Protein AF-A0A0G0KBK0-F1 (afdb_monomer_lite)

Foldseek 3Di:
DVPPVVVVVVVVVVVVVVVVVVVVVVPDPPPPPDPQLPDDLKDKDKFFDADPVRFGDAEQVWAKKKKWKFKAQDQPDGDTPPDPDGWFIAIWTAHRRMTIDIVCDPRTDHRPDQPPDQGIFIKMWIWHDPDPDPHDDVPTDIDIDPRTHTDDCPNNVSCVSVCQQADQDDDQWGTGRPDIDGDDDDDPDDDDDDDPDDDDD

Radius of gyration: 31.51 Å; chains: 1; bounding box: 63×42×103 Å

Organism: NCBI:txid1619028

pLDDT: mean 80.17, std 14.75, range [45.16, 95.75]

Sequence (201 aa):
MKTFFTKIKKNTTRKSFLIIFVLILTLLPLVNVSATTGVPKILNFQGRLMNSSGALLGSSSGTNYCYKFAIYDAVSAGSKIWPTSDPTTMTILTREGVFDASIGGAGGDTLDLAFTDDQAFVQVEVATKVGASCTTGADEVFETMSPRQQIVSSAYAINAGTVTTNANLTGPITSVGNATSVAAQTGTGTTFVMNTSPTLV

Structure (mmCIF, N/CA/C/O backbone):
data_AF-A0A0G0KBK0-F1
#
_entry.id   AF-A0A0G0KBK0-F1
#
loop_
_atom_site.group_PDB
_atom_site.id
_atom_site.type_symbol
_atom_site.label_atom_id
_atom_site.label_alt_id
_atom_site.label_comp_id
_atom_site.label_asym_id
_atom_site.label_entity_id
_atom_site.label_seq_id
_atom_site.pdbx_PDB_ins_code
_atom_site.Cartn_x
_atom_site.Cartn_y
_atom_site.Cartn_z
_atom_site.occupancy
_atom_site.B_iso_or_equiv
_atom_site.auth_seq_id
_atom_site.auth_comp_id
_atom_site.auth_asym_id
_atom_site.auth_atom_id
_atom_site.pdbx_PDB_model_num
ATOM 1 N N . MET A 1 1 ? -6.697 25.795 80.923 1.00 53.72 1 MET A N 1
ATOM 2 C CA . MET A 1 1 ? -7.259 26.536 79.765 1.00 53.72 1 MET A CA 1
ATOM 3 C C . MET A 1 1 ? -6.397 26.495 78.486 1.00 53.72 1 MET A C 1
ATOM 5 O O . MET A 1 1 ? -6.954 26.644 77.408 1.00 53.72 1 MET A O 1
ATOM 9 N N . LYS A 1 2 ? -5.074 26.236 78.543 1.00 50.47 2 LYS A N 1
ATOM 10 C CA . LYS A 1 2 ? -4.185 26.215 77.352 1.00 50.47 2 LYS A CA 1
ATOM 11 C C . LYS A 1 2 ? -4.290 24.972 76.438 1.00 50.47 2 LYS A C 1
ATOM 13 O O . LYS A 1 2 ? -3.861 25.033 75.296 1.00 50.47 2 LYS A O 1
ATOM 18 N N . THR A 1 3 ? -4.875 23.861 76.889 1.00 50.41 3 THR A N 1
ATOM 19 C CA . THR A 1 3 ? -4.926 22.588 76.134 1.00 50.41 3 THR A CA 1
ATOM 20 C C . THR A 1 3 ? -6.110 22.457 75.166 1.00 50.41 3 THR A C 1
ATOM 22 O O . THR A 1 3 ? -6.014 21.730 74.179 1.00 50.41 3 THR A O 1
ATOM 25 N N . PHE A 1 4 ? -7.211 23.183 75.387 1.00 48.31 4 PHE A N 1
ATOM 26 C CA . PHE A 1 4 ? -8.407 23.115 74.531 1.00 48.31 4 PHE A CA 1
ATOM 27 C C . PHE A 1 4 ? -8.242 23.877 73.204 1.00 48.31 4 PHE A C 1
ATOM 29 O O . PHE A 1 4 ? -8.651 23.386 72.151 1.00 48.31 4 PHE A O 1
ATOM 36 N N . PHE A 1 5 ? -7.562 25.029 73.221 1.00 47.78 5 PHE A N 1
ATOM 37 C CA . PHE A 1 5 ? -7.337 25.847 72.021 1.00 47.78 5 PHE A CA 1
ATOM 38 C C . PHE A 1 5 ? -6.420 25.173 70.986 1.00 47.78 5 PHE A C 1
ATOM 40 O O . PHE A 1 5 ? -6.635 25.316 69.781 1.00 47.78 5 PHE A O 1
ATOM 47 N N . THR A 1 6 ? -5.451 24.361 71.420 1.00 48.38 6 THR A N 1
ATOM 48 C CA . THR A 1 6 ? -4.543 23.632 70.515 1.00 48.38 6 THR A CA 1
ATOM 49 C C . THR A 1 6 ? -5.264 22.533 69.722 1.00 48.38 6 THR A C 1
ATOM 51 O O . THR A 1 6 ? -4.946 22.293 68.555 1.00 48.38 6 THR A O 1
ATOM 54 N N . LYS A 1 7 ? -6.279 21.886 70.314 1.00 45.66 7 LYS A N 1
ATOM 55 C CA . LYS A 1 7 ? -7.028 20.782 69.684 1.00 45.66 7 LYS A CA 1
ATOM 56 C C . LYS A 1 7 ? -7.984 21.278 68.587 1.00 45.66 7 LYS A C 1
ATOM 58 O O . LYS A 1 7 ? -8.121 20.622 67.557 1.00 45.66 7 LYS A O 1
ATOM 63 N N . ILE A 1 8 ? -8.571 22.465 68.768 1.00 48.94 8 ILE A N 1
ATOM 64 C CA . ILE A 1 8 ? -9.465 23.113 67.791 1.00 48.94 8 ILE A CA 1
ATOM 65 C C . ILE A 1 8 ? -8.675 23.569 66.551 1.00 48.94 8 ILE A C 1
ATOM 67 O O . ILE A 1 8 ? -9.071 23.270 65.425 1.00 48.94 8 ILE A O 1
ATOM 71 N N . LYS A 1 9 ? -7.497 24.183 66.739 1.00 47.56 9 LYS A N 1
ATOM 72 C CA . LYS A 1 9 ? -6.648 24.672 65.633 1.00 47.56 9 LYS A CA 1
ATOM 73 C C . LYS A 1 9 ? -6.169 23.552 64.692 1.00 47.56 9 LYS A C 1
ATOM 75 O O . LYS A 1 9 ? -6.111 23.758 63.480 1.00 47.56 9 LYS A O 1
ATOM 80 N N . LYS A 1 10 ? -5.873 22.361 65.235 1.00 49.47 10 LYS A N 1
ATOM 81 C CA . LYS A 1 10 ? -5.413 21.170 64.486 1.00 49.47 10 LYS A CA 1
ATOM 82 C C . LYS A 1 10 ? -6.524 20.503 63.657 1.00 49.47 10 LYS A C 1
ATOM 84 O O . LYS A 1 10 ? -6.248 19.927 62.607 1.00 49.47 10 LYS A O 1
ATOM 89 N N . ASN A 1 11 ? -7.778 20.574 64.111 1.00 52.69 11 ASN A N 1
ATOM 90 C CA . ASN A 1 11 ? -8.914 19.971 63.404 1.00 52.69 11 ASN A CA 1
ATOM 91 C C . ASN A 1 11 ? -9.404 20.853 62.241 1.00 52.69 11 ASN A C 1
ATOM 93 O O . ASN A 1 11 ? -9.779 20.334 61.191 1.00 52.69 11 ASN A O 1
ATOM 97 N N . THR A 1 12 ? -9.327 22.180 62.387 1.00 54.59 12 THR A N 1
ATOM 98 C CA . THR A 1 12 ? -9.648 23.136 61.313 1.00 54.59 12 THR A CA 1
ATOM 99 C C . THR A 1 12 ? -8.619 23.096 60.179 1.00 54.59 12 THR A C 1
ATOM 101 O O . THR A 1 12 ? -8.999 23.102 59.013 1.00 54.59 12 THR A O 1
ATOM 104 N N . THR A 1 13 ? -7.326 22.953 60.493 1.00 57.31 13 THR A N 1
ATOM 105 C CA . THR A 1 13 ? -6.263 22.806 59.475 1.00 57.31 13 THR A CA 1
ATOM 106 C C . THR A 1 13 ? -6.390 21.508 58.675 1.00 57.31 13 THR A C 1
ATOM 108 O O . THR A 1 13 ? -6.234 21.539 57.458 1.00 57.31 13 THR A O 1
ATOM 111 N N . ARG A 1 14 ? -6.764 20.383 59.307 1.00 61.19 14 ARG A N 1
ATOM 112 C CA . ARG A 1 14 ? -7.041 19.120 58.590 1.00 61.19 14 ARG A CA 1
ATOM 113 C C . ARG A 1 14 ? -8.247 19.210 57.656 1.00 61.19 14 ARG A C 1
ATOM 115 O O . ARG A 1 14 ? -8.159 18.739 56.529 1.00 61.19 14 ARG A O 1
ATOM 122 N N . LYS A 1 15 ? -9.354 19.822 58.096 1.00 61.25 15 LYS A N 1
ATOM 123 C CA . LYS A 1 15 ? -10.552 20.001 57.254 1.00 61.25 15 LYS A CA 1
ATOM 124 C C . LYS A 1 15 ? -10.294 20.948 56.083 1.00 61.25 15 LYS A C 1
ATOM 126 O O . LYS A 1 15 ? -10.734 20.661 54.977 1.00 61.25 15 LYS A O 1
ATOM 131 N N . SER A 1 16 ? -9.532 22.021 56.304 1.00 66.50 16 SER A N 1
ATOM 132 C CA . SER A 1 16 ? -9.151 22.945 55.230 1.00 66.50 16 SER A CA 1
ATOM 133 C C . SER A 1 16 ? -8.249 22.272 54.195 1.00 66.50 16 SER A C 1
ATOM 135 O O . SER A 1 16 ? -8.437 22.486 53.004 1.00 66.50 16 SER A O 1
ATOM 137 N N . PHE A 1 17 ? -7.319 21.415 54.632 1.00 70.19 17 PHE A N 1
ATOM 138 C CA . PHE A 1 17 ? -6.466 20.643 53.725 1.00 70.19 17 PHE A CA 1
ATOM 139 C C . PHE A 1 17 ? -7.279 19.651 52.883 1.00 70.19 17 PHE A C 1
ATOM 141 O O . PHE A 1 17 ? -7.035 19.510 51.693 1.00 70.19 17 PHE A O 1
ATOM 148 N N . LEU A 1 18 ? -8.292 19.017 53.483 1.00 72.06 18 LEU A N 1
ATOM 149 C CA . LEU A 1 18 ? -9.179 18.074 52.797 1.00 72.06 18 LEU A CA 1
ATOM 150 C C . LEU A 1 18 ? -10.073 18.774 51.760 1.00 72.06 18 LEU A C 1
ATOM 152 O O . LEU A 1 18 ? -10.221 18.272 50.654 1.00 72.06 18 LEU A O 1
ATOM 156 N N . ILE A 1 19 ? -10.607 19.958 52.079 1.00 75.94 19 ILE A N 1
ATOM 157 C CA . ILE A 1 19 ? -11.409 20.758 51.138 1.00 75.94 19 ILE A CA 1
ATOM 158 C C . ILE A 1 19 ? -10.546 21.268 49.981 1.00 75.94 19 ILE A C 1
ATOM 160 O O . ILE A 1 19 ? -10.967 21.176 48.835 1.00 75.94 19 ILE A O 1
ATOM 164 N N . 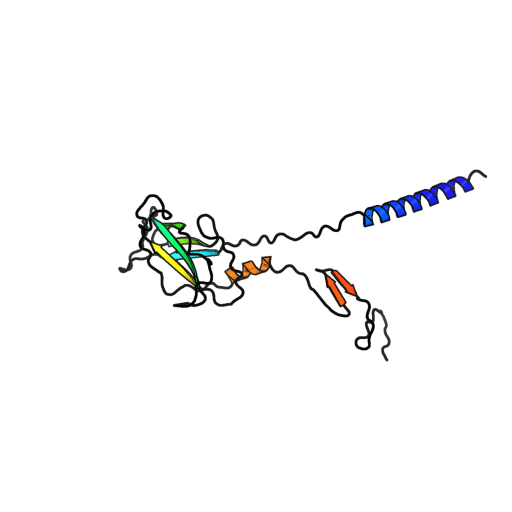ILE A 1 20 ? -9.333 21.756 50.260 1.00 76.00 20 ILE A N 1
ATOM 165 C CA . ILE A 1 20 ? -8.394 22.201 49.217 1.00 76.00 20 ILE A CA 1
ATOM 166 C C . ILE A 1 20 ? -7.984 21.024 48.326 1.00 76.00 20 ILE A C 1
ATOM 168 O O . ILE A 1 20 ? -7.942 21.173 47.111 1.00 76.00 20 ILE A O 1
ATOM 172 N N . PHE A 1 21 ? -7.743 19.846 48.906 1.00 74.25 21 PHE A N 1
ATOM 173 C CA . PHE A 1 21 ? -7.422 18.638 48.149 1.00 74.25 21 PHE A CA 1
ATOM 174 C C . PHE A 1 21 ? -8.580 18.204 47.239 1.00 74.25 21 PHE A C 1
ATOM 176 O O . PHE A 1 21 ? -8.352 17.910 46.070 1.00 74.25 21 PHE A O 1
ATOM 183 N N . VAL A 1 22 ? -9.823 18.232 47.735 1.00 76.75 22 VAL A N 1
ATOM 184 C CA . VAL A 1 22 ? -11.022 17.924 46.934 1.00 76.75 22 VAL A CA 1
ATOM 185 C C . VAL A 1 22 ? -11.241 18.970 45.836 1.00 76.75 22 VAL A C 1
ATOM 187 O O . VAL A 1 22 ? -11.500 18.596 44.699 1.00 76.75 22 VAL A O 1
ATOM 190 N N . LEU A 1 23 ? -11.071 20.261 46.137 1.00 73.81 23 LEU A N 1
ATOM 191 C CA . LEU A 1 23 ? -11.246 21.345 45.166 1.00 73.81 23 LEU A CA 1
ATOM 192 C C . LEU A 1 23 ? -10.186 21.297 44.051 1.00 73.81 23 LEU A C 1
ATOM 194 O O . LEU A 1 23 ? -10.512 21.489 42.882 1.00 73.81 23 LEU A O 1
ATOM 198 N N . ILE A 1 24 ? -8.931 20.983 44.396 1.00 71.50 24 ILE A N 1
ATOM 199 C CA . ILE A 1 24 ? -7.858 20.751 43.419 1.00 71.50 24 ILE A CA 1
ATOM 200 C C . ILE A 1 24 ? -8.207 19.547 42.543 1.00 71.50 24 ILE A C 1
ATOM 202 O O . ILE A 1 24 ? -8.119 19.651 41.325 1.00 71.50 24 ILE A O 1
ATOM 206 N N . LEU A 1 25 ? -8.683 18.445 43.128 1.00 67.69 25 LEU A N 1
ATOM 207 C CA . LEU A 1 25 ? -9.044 17.245 42.371 1.00 67.69 25 LEU A CA 1
ATOM 208 C C . LEU A 1 25 ? -10.215 17.482 41.397 1.00 67.69 25 LEU A C 1
ATOM 210 O O . LEU A 1 25 ? -10.262 16.847 40.350 1.00 67.69 25 LEU A O 1
ATOM 214 N N . THR A 1 26 ? -11.121 18.419 41.703 1.00 68.19 26 THR A N 1
ATOM 215 C CA . THR A 1 26 ? -12.225 18.814 40.807 1.00 68.19 26 THR A CA 1
ATOM 216 C C . THR A 1 26 ? -11.836 19.832 39.733 1.00 68.19 26 THR A C 1
ATOM 218 O O . THR A 1 26 ? -12.544 19.946 38.737 1.00 68.19 26 THR A O 1
ATOM 221 N N . LEU A 1 27 ? -10.742 20.583 39.922 1.00 61.75 27 LEU A N 1
ATOM 222 C CA . LEU A 1 27 ? -10.250 21.563 38.944 1.00 61.75 27 LEU A CA 1
ATOM 223 C C . LEU A 1 27 ? -9.216 20.986 37.965 1.00 61.75 27 LEU A C 1
ATOM 225 O O . LEU A 1 27 ? -8.851 21.682 37.017 1.00 61.75 27 LEU A O 1
ATOM 229 N N . LEU A 1 28 ? -8.742 19.748 38.153 1.00 64.75 28 LEU A N 1
ATOM 230 C CA . LEU A 1 28 ? -7.931 19.086 37.132 1.00 64.75 28 LEU A CA 1
ATOM 231 C C . LEU A 1 28 ? -8.821 18.727 35.927 1.00 64.75 28 LEU A C 1
ATOM 233 O O . LEU A 1 28 ? -9.739 17.917 36.079 1.00 64.75 28 LEU A O 1
ATOM 237 N N . PRO A 1 29 ? -8.567 19.275 34.723 1.00 53.78 29 PRO A N 1
ATOM 238 C CA . PRO A 1 29 ? -9.259 18.821 33.530 1.00 53.78 29 PRO A CA 1
ATOM 239 C C . PRO A 1 29 ? -8.912 17.348 33.291 1.00 53.78 29 PRO A C 1
ATOM 241 O O . PRO A 1 29 ? -7.740 16.975 33.220 1.00 53.78 29 PRO A O 1
ATOM 244 N N . LEU A 1 30 ? -9.944 16.512 33.160 1.00 58.00 30 LEU A N 1
ATOM 245 C CA . LEU A 1 30 ? -9.831 15.158 32.627 1.00 58.00 30 LEU A CA 1
ATOM 246 C C . LEU A 1 30 ? -9.358 15.277 31.176 1.00 58.00 30 LEU A C 1
ATOM 248 O O . LEU A 1 30 ? -10.153 15.441 30.252 1.00 58.00 30 LEU A O 1
ATOM 252 N N . VAL A 1 31 ? -8.044 15.268 30.976 1.00 48.72 31 VAL A N 1
ATOM 253 C CA . VAL A 1 31 ? -7.469 15.161 29.642 1.00 48.72 31 VAL A CA 1
ATOM 254 C C . VAL A 1 31 ? -7.736 13.745 29.149 1.00 48.72 31 VAL A C 1
ATOM 256 O O . VAL A 1 31 ? -7.224 12.770 29.696 1.00 48.72 31 VAL A O 1
ATOM 259 N N . ASN A 1 32 ? -8.577 13.620 28.125 1.00 47.81 32 ASN A N 1
ATOM 260 C CA . ASN A 1 32 ? -8.711 12.369 27.395 1.00 47.81 32 ASN A CA 1
ATOM 261 C C . ASN A 1 32 ? -7.376 12.114 26.691 1.00 47.81 32 ASN A C 1
ATOM 263 O O . ASN A 1 32 ? -7.083 12.717 25.657 1.00 47.81 32 ASN A O 1
ATOM 267 N N . VAL A 1 33 ? -6.543 11.250 27.271 1.00 45.16 33 VAL A N 1
ATOM 268 C CA . VAL A 1 33 ? -5.347 10.741 26.602 1.00 45.16 33 VAL A CA 1
ATOM 269 C C . VAL A 1 33 ? -5.836 9.827 25.486 1.00 45.16 33 VAL A C 1
ATOM 271 O O . VAL A 1 33 ? -6.178 8.670 25.710 1.00 45.16 33 VAL A O 1
ATOM 274 N N . SER A 1 34 ? -5.924 10.376 24.280 1.00 54.06 34 SER A N 1
ATOM 275 C CA . SER A 1 34 ? -6.095 9.566 23.079 1.00 54.06 34 SER A CA 1
ATOM 276 C C . SER A 1 34 ? -4.741 8.939 22.773 1.00 54.06 34 SER A C 1
ATOM 278 O O . SER A 1 34 ? -3.760 9.655 22.566 1.00 54.06 34 SER A O 1
ATOM 280 N N . ALA A 1 35 ? -4.658 7.611 22.789 1.00 47.91 35 ALA A N 1
ATOM 281 C CA . ALA A 1 35 ? -3.475 6.928 22.292 1.00 47.91 35 ALA A CA 1
ATOM 282 C C . ALA A 1 35 ? -3.360 7.219 20.790 1.00 47.91 35 ALA A C 1
ATOM 284 O O . ALA A 1 35 ? -4.262 6.892 20.020 1.00 47.91 35 ALA A O 1
ATOM 285 N N . THR A 1 36 ? -2.271 7.868 20.373 1.00 47.28 36 THR A N 1
ATOM 286 C CA . THR A 1 36 ? -1.965 7.983 18.948 1.00 47.28 36 THR A CA 1
ATOM 287 C C . THR A 1 36 ? -1.643 6.591 18.421 1.00 47.28 36 THR A C 1
ATOM 289 O O . THR A 1 36 ? -0.833 5.852 18.986 1.00 47.28 36 THR A O 1
ATOM 292 N N . THR A 1 37 ? -2.346 6.195 17.373 1.00 52.84 37 THR A N 1
ATOM 293 C CA . THR A 1 37 ? -2.307 4.852 16.815 1.00 52.84 37 THR A CA 1
ATOM 294 C C . THR A 1 37 ? -1.027 4.718 15.993 1.00 52.84 37 THR A C 1
ATOM 296 O O . THR A 1 37 ? -0.989 5.084 14.822 1.00 52.84 37 THR A O 1
ATOM 299 N N . GLY A 1 38 ? 0.050 4.249 16.624 1.00 63.78 38 GLY A N 1
ATOM 300 C CA . GLY A 1 38 ? 1.392 4.140 16.036 1.00 63.78 38 GLY A CA 1
ATOM 301 C C . GLY A 1 38 ? 1.594 2.954 15.090 1.00 63.78 38 GLY A C 1
ATOM 302 O O . GLY A 1 38 ? 2.696 2.416 15.041 1.00 63.78 38 GLY A O 1
ATOM 303 N N . VAL A 1 39 ? 0.554 2.502 14.381 1.00 81.62 39 VAL A N 1
ATOM 304 C CA . VAL A 1 39 ? 0.694 1.402 13.417 1.00 81.62 39 VAL A CA 1
ATOM 305 C C . VAL A 1 39 ? 1.204 1.964 12.088 1.00 81.62 39 VAL A C 1
ATOM 307 O O . VAL A 1 39 ? 0.546 2.841 11.520 1.00 81.62 39 VAL A O 1
ATOM 310 N N . PRO A 1 40 ? 2.359 1.497 11.574 1.00 85.00 40 PRO A N 1
ATOM 311 C CA . PRO A 1 40 ? 2.861 1.938 10.280 1.00 85.00 40 PRO A CA 1
ATOM 312 C C . PRO A 1 40 ? 1.862 1.603 9.169 1.00 85.00 40 PRO A C 1
ATOM 314 O O . PRO A 1 40 ? 1.511 0.443 8.971 1.00 85.00 40 PRO A O 1
ATOM 317 N N . LYS A 1 41 ? 1.428 2.618 8.418 1.00 88.69 41 LYS A N 1
ATOM 318 C CA . LYS A 1 41 ? 0.581 2.452 7.228 1.00 88.69 41 LYS A CA 1
ATOM 319 C C . LYS A 1 41 ? 1.441 2.280 5.978 1.00 88.69 41 LYS A C 1
ATOM 321 O O . LYS A 1 41 ? 1.358 3.066 5.042 1.00 88.69 41 LYS A O 1
ATOM 326 N N . ILE A 1 42 ? 2.337 1.299 6.012 1.00 90.56 42 ILE A N 1
ATOM 327 C CA . ILE A 1 42 ? 3.258 0.996 4.914 1.00 90.56 42 ILE A CA 1
ATOM 328 C C . ILE A 1 42 ? 3.193 -0.504 4.653 1.00 90.56 42 ILE A C 1
ATOM 330 O O . ILE A 1 42 ? 3.345 -1.297 5.582 1.00 90.56 42 ILE A O 1
ATOM 334 N N . LEU A 1 43 ? 2.995 -0.889 3.395 1.00 92.19 43 LEU A N 1
ATOM 335 C CA . LEU A 1 43 ? 3.042 -2.282 2.960 1.00 92.19 43 LEU A CA 1
ATOM 336 C C . LEU A 1 43 ? 4.321 -2.519 2.172 1.00 92.19 43 LEU A C 1
ATOM 338 O O . LEU A 1 43 ? 4.585 -1.844 1.177 1.00 92.19 43 LEU A O 1
ATOM 342 N N . ASN A 1 44 ? 5.106 -3.499 2.610 1.00 92.31 44 ASN A N 1
ATOM 343 C CA . ASN A 1 44 ? 6.204 -4.000 1.800 1.00 92.31 44 ASN A CA 1
ATOM 344 C C . ASN A 1 44 ? 5.637 -4.870 0.670 1.00 92.31 44 ASN A C 1
ATOM 346 O O . ASN A 1 44 ? 4.776 -5.723 0.901 1.00 92.31 44 ASN A O 1
ATOM 350 N N . PHE A 1 45 ? 6.123 -4.638 -0.542 1.00 93.94 45 PHE A N 1
ATOM 351 C CA . PHE A 1 45 ? 5.776 -5.411 -1.720 1.00 93.94 45 PHE A CA 1
ATOM 352 C C . PHE A 1 45 ? 7.044 -5.700 -2.520 1.00 93.94 45 PHE A C 1
ATOM 354 O O . PHE A 1 45 ? 7.692 -4.785 -3.025 1.00 93.94 45 PHE A O 1
ATOM 361 N N . GLN A 1 46 ? 7.381 -6.979 -2.657 1.00 94.00 46 GLN A N 1
ATOM 362 C CA . GLN A 1 46 ? 8.513 -7.428 -3.456 1.00 94.00 46 GLN A CA 1
ATOM 363 C C . GLN A 1 46 ? 8.013 -8.191 -4.676 1.00 94.00 46 GLN A C 1
ATOM 365 O O . GLN A 1 46 ? 7.100 -9.013 -4.585 1.00 94.00 46 GLN A O 1
ATOM 370 N N . GLY A 1 47 ? 8.645 -7.943 -5.818 1.00 93.25 47 GLY A N 1
ATOM 371 C CA . GLY A 1 47 ? 8.335 -8.644 -7.053 1.00 93.25 47 GLY A CA 1
ATOM 372 C C . GLY A 1 47 ? 9.570 -8.929 -7.889 1.00 93.25 47 GLY A C 1
ATOM 373 O O . GLY A 1 47 ? 10.684 -8.491 -7.586 1.00 93.25 47 GLY A O 1
ATOM 374 N N . ARG A 1 48 ? 9.349 -9.688 -8.965 1.00 93.19 48 ARG A N 1
ATOM 375 C CA . ARG A 1 48 ? 10.347 -9.931 -10.003 1.00 93.19 48 ARG A CA 1
ATOM 376 C C . ARG A 1 48 ? 9.876 -9.369 -11.332 1.00 93.19 48 ARG A C 1
ATOM 378 O O . ARG A 1 48 ? 8.786 -9.697 -11.789 1.00 93.19 48 ARG A O 1
ATOM 385 N N . LEU A 1 49 ? 10.722 -8.560 -11.946 1.00 93.75 49 LEU A N 1
ATOM 386 C CA . LEU A 1 49 ? 10.538 -7.968 -13.252 1.00 93.75 49 LEU A CA 1
ATOM 387 C C . LEU A 1 49 ? 11.341 -8.750 -14.298 1.00 93.75 49 LEU A C 1
ATOM 389 O O . LEU A 1 49 ? 12.542 -9.000 -14.152 1.00 93.75 49 LEU A O 1
ATOM 393 N N . MET A 1 50 ? 10.655 -9.141 -15.362 1.00 93.31 50 MET A N 1
ATOM 394 C CA . MET A 1 50 ? 11.174 -9.978 -16.434 1.00 93.31 50 MET A CA 1
ATOM 395 C C . MET A 1 50 ? 10.583 -9.496 -17.756 1.00 93.31 50 MET A C 1
ATOM 397 O O . MET A 1 50 ? 9.434 -9.063 -17.787 1.00 93.31 50 MET A O 1
ATOM 401 N N . ASN A 1 51 ? 11.359 -9.555 -18.835 1.00 90.25 51 ASN A N 1
ATOM 402 C CA . ASN A 1 51 ? 10.842 -9.247 -20.166 1.00 90.25 51 ASN A CA 1
ATOM 403 C C . ASN A 1 51 ? 10.085 -10.439 -20.776 1.00 90.25 51 ASN A C 1
ATOM 405 O O . ASN A 1 51 ? 10.107 -11.552 -20.252 1.00 90.25 51 ASN A O 1
ATOM 409 N N . SER A 1 52 ? 9.450 -10.219 -21.927 1.00 89.19 52 SER A N 1
ATOM 410 C CA . SER A 1 52 ? 8.689 -11.247 -22.650 1.00 89.19 52 SER A CA 1
ATOM 411 C C . SER A 1 52 ? 9.506 -12.488 -23.040 1.00 89.19 52 SER A C 1
ATOM 413 O O . SER A 1 52 ? 8.941 -13.569 -23.177 1.00 89.19 52 SER A O 1
ATOM 415 N N . SER A 1 53 ? 10.830 -12.363 -23.171 1.00 92.50 53 SER A N 1
ATOM 416 C CA . SER A 1 53 ? 11.746 -13.475 -23.467 1.00 92.50 53 SER A CA 1
ATOM 417 C C . SER A 1 53 ? 12.160 -14.277 -22.230 1.00 92.50 53 SER A C 1
ATOM 419 O O . SER A 1 53 ? 12.945 -15.217 -22.344 1.00 92.50 53 SER A O 1
ATOM 421 N N . GLY A 1 54 ? 11.689 -13.903 -21.041 1.00 89.44 54 GLY A N 1
ATOM 422 C CA . GLY A 1 54 ? 12.045 -14.574 -19.797 1.00 89.44 54 GLY A CA 1
ATOM 423 C C . GLY A 1 54 ? 13.333 -14.062 -19.136 1.00 89.44 54 GLY A C 1
ATOM 424 O O . GLY A 1 54 ? 13.774 -14.620 -18.130 1.00 89.44 54 GLY A O 1
ATOM 425 N N . ALA A 1 55 ? 13.962 -13.014 -19.674 1.00 92.81 55 ALA A N 1
ATOM 426 C CA . ALA A 1 55 ? 15.190 -12.458 -19.114 1.00 92.81 55 ALA A CA 1
ATOM 427 C C . ALA A 1 55 ? 14.888 -11.437 -18.012 1.00 92.81 55 ALA A C 1
ATOM 429 O O . ALA A 1 55 ? 13.971 -10.620 -18.123 1.00 92.81 55 ALA A O 1
ATOM 430 N N . LEU A 1 56 ? 15.680 -11.484 -16.941 1.00 93.06 56 LEU A N 1
ATOM 431 C CA . LEU A 1 56 ? 15.526 -10.596 -15.793 1.00 93.06 56 LEU A CA 1
ATOM 432 C C . LEU A 1 56 ? 15.939 -9.175 -16.146 1.00 93.06 56 LEU A C 1
ATOM 434 O O . LEU A 1 56 ? 16.978 -8.954 -16.769 1.00 93.06 56 LEU A O 1
ATOM 438 N N . LEU A 1 57 ? 15.110 -8.221 -15.734 1.00 92.19 57 LEU A N 1
ATOM 439 C CA . LEU A 1 57 ? 15.354 -6.805 -15.960 1.00 92.19 57 LEU A CA 1
ATOM 440 C C . LEU A 1 57 ? 16.092 -6.176 -14.777 1.00 92.19 57 LEU A C 1
ATOM 442 O O . LEU A 1 57 ? 15.893 -6.547 -13.630 1.00 92.19 57 LEU A O 1
ATOM 446 N N . GLY A 1 58 ? 16.933 -5.182 -15.049 1.00 89.00 58 GLY A N 1
ATOM 447 C CA . GLY A 1 58 ? 17.783 -4.567 -14.030 1.00 89.00 58 GLY A CA 1
ATOM 448 C C . GLY A 1 58 ? 19.147 -5.245 -13.957 1.00 89.00 58 GLY A C 1
ATOM 449 O O . GLY A 1 58 ? 19.256 -6.436 -13.678 1.00 89.00 58 GLY A O 1
ATOM 450 N N . SER A 1 59 ? 20.196 -4.475 -14.240 1.00 90.19 59 SER A N 1
ATOM 451 C CA . SER A 1 59 ? 21.585 -4.938 -14.163 1.00 90.19 59 SER A CA 1
ATOM 452 C C . SER A 1 59 ? 21.965 -5.380 -12.742 1.00 90.19 59 SER A C 1
ATOM 454 O O . SER A 1 59 ? 21.280 -5.058 -11.768 1.00 90.19 59 SER A O 1
ATOM 456 N N . SER A 1 60 ? 23.118 -6.037 -12.591 1.00 89.81 60 SER A N 1
ATOM 457 C CA . SER A 1 60 ? 23.707 -6.345 -11.275 1.00 89.81 60 SER A CA 1
ATOM 458 C C . SER A 1 60 ? 23.983 -5.080 -10.442 1.00 89.81 60 SER A C 1
ATOM 460 O O . SER A 1 60 ? 23.808 -5.055 -9.223 1.00 89.81 60 SER A O 1
ATOM 462 N N . SER A 1 61 ? 24.330 -3.971 -11.106 1.00 90.69 61 SER A N 1
ATOM 463 C CA . SER A 1 61 ? 24.473 -2.645 -10.489 1.00 90.69 61 SER A CA 1
ATOM 464 C C . SER A 1 61 ? 23.140 -1.969 -10.139 1.00 90.69 61 SER A C 1
ATOM 466 O O . SER A 1 61 ? 23.141 -1.021 -9.348 1.00 90.69 61 SER A O 1
ATOM 468 N N . GLY A 1 62 ? 22.018 -2.494 -10.636 1.00 92.38 62 GLY A N 1
ATOM 469 C CA . GLY A 1 62 ? 20.674 -1.959 -10.474 1.00 92.38 62 GLY A CA 1
ATOM 470 C C . GLY A 1 62 ? 20.286 -0.968 -11.568 1.00 92.38 62 GLY A C 1
ATOM 471 O O . GLY A 1 62 ? 21.087 -0.146 -12.010 1.00 92.38 62 GLY A O 1
ATOM 472 N N . THR A 1 63 ? 19.025 -1.019 -11.987 1.00 93.69 63 THR A N 1
ATOM 473 C CA . THR A 1 63 ? 18.439 -0.079 -12.950 1.00 93.69 63 THR A CA 1
ATOM 474 C C . THR A 1 63 ? 17.159 0.510 -12.370 1.00 93.69 63 THR A C 1
ATOM 476 O O . THR A 1 63 ? 16.351 -0.211 -11.791 1.00 93.69 63 THR A O 1
ATOM 479 N N . ASN A 1 64 ? 16.991 1.828 -12.483 1.00 93.19 64 ASN A N 1
ATOM 480 C CA . ASN A 1 64 ? 15.793 2.509 -12.002 1.00 93.19 64 ASN A CA 1
ATOM 481 C C . ASN A 1 64 ? 14.648 2.328 -12.997 1.00 93.19 64 ASN A C 1
ATOM 483 O O . ASN A 1 64 ? 14.796 2.665 -14.171 1.00 93.19 64 ASN A O 1
ATOM 487 N N . TYR A 1 65 ? 13.510 1.865 -12.495 1.00 93.31 65 TYR A N 1
ATOM 488 C CA . TYR A 1 65 ? 12.251 1.795 -13.228 1.00 93.31 65 TYR A CA 1
ATOM 489 C C . TYR A 1 65 ? 11.204 2.663 -12.537 1.00 93.31 65 TYR A C 1
ATOM 491 O O . TYR A 1 65 ? 11.319 2.983 -11.347 1.00 93.31 65 TYR A O 1
ATOM 499 N N . CYS A 1 66 ? 10.199 3.052 -13.309 1.00 93.50 66 CYS A N 1
ATOM 500 C CA . CYS A 1 66 ? 9.070 3.820 -12.825 1.00 93.50 66 CYS A CA 1
ATOM 501 C C . CYS A 1 66 ? 7.938 2.854 -12.487 1.00 93.50 66 CYS A C 1
ATOM 503 O O . CYS A 1 66 ? 7.538 2.062 -13.336 1.00 93.50 66 CYS A O 1
ATOM 505 N N . TYR A 1 67 ? 7.442 2.917 -11.257 1.00 93.25 67 TYR A N 1
ATOM 506 C CA . TYR A 1 67 ? 6.379 2.051 -10.765 1.00 93.25 67 TYR A CA 1
ATOM 507 C C . TYR A 1 67 ? 5.183 2.873 -10.313 1.00 93.25 67 TYR A C 1
ATOM 509 O O . TYR A 1 67 ? 5.344 3.921 -9.690 1.00 93.25 67 TYR A O 1
ATOM 517 N N . LYS A 1 68 ? 3.986 2.365 -10.577 1.00 93.31 68 LYS A N 1
ATOM 518 C CA . LYS A 1 68 ? 2.739 2.830 -9.973 1.00 93.31 68 LYS A CA 1
ATOM 519 C C . LYS A 1 68 ? 2.081 1.666 -9.258 1.00 93.31 68 LYS A C 1
ATOM 521 O O . LYS A 1 68 ? 2.081 0.540 -9.758 1.00 93.31 68 LYS A O 1
ATOM 526 N N . PHE A 1 69 ? 1.525 1.957 -8.091 1.00 95.19 69 PHE A N 1
ATOM 527 C CA . PHE A 1 69 ? 0.833 0.974 -7.274 1.00 95.19 69 PHE A CA 1
ATOM 528 C C . PHE A 1 69 ? -0.599 1.417 -7.056 1.00 95.19 69 PHE A C 1
ATOM 530 O O . PHE A 1 69 ? -0.863 2.549 -6.661 1.00 95.19 69 PHE A O 1
ATOM 537 N N . ALA A 1 70 ? -1.515 0.493 -7.283 1.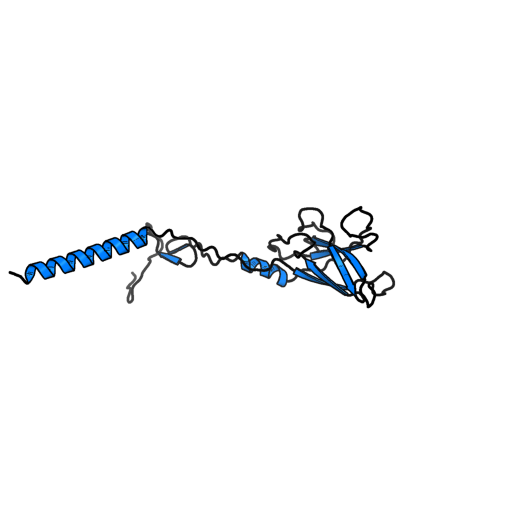00 95.50 70 ALA A N 1
ATOM 538 C CA . ALA A 1 70 ? -2.918 0.668 -6.976 1.00 95.50 70 ALA A CA 1
ATOM 539 C C . ALA A 1 70 ? -3.451 -0.616 -6.348 1.00 95.50 70 ALA A C 1
ATOM 541 O O . ALA A 1 70 ? -2.920 -1.701 -6.578 1.00 95.50 70 ALA A O 1
ATOM 542 N N . ILE A 1 71 ? -4.506 -0.503 -5.555 1.00 95.69 71 ILE A N 1
ATOM 543 C CA . ILE A 1 71 ? -5.198 -1.641 -4.962 1.00 95.69 71 ILE A CA 1
ATOM 544 C C . ILE A 1 71 ? -6.588 -1.715 -5.584 1.00 95.69 71 ILE A C 1
ATOM 546 O O . ILE A 1 71 ? -7.269 -0.699 -5.727 1.00 95.69 71 ILE A O 1
ATOM 550 N N . TYR A 1 72 ? -6.987 -2.923 -5.967 1.00 95.75 72 TYR A N 1
ATOM 551 C CA . TYR A 1 72 ? -8.280 -3.249 -6.560 1.00 95.75 72 TYR A CA 1
ATOM 552 C C . TYR A 1 72 ? -9.024 -4.275 -5.709 1.00 95.75 72 TYR A C 1
ATOM 554 O O . TYR A 1 72 ? -8.410 -5.003 -4.930 1.00 95.75 72 TYR A O 1
ATOM 562 N N . ASP A 1 73 ? -10.332 -4.362 -5.914 1.00 94.81 73 ASP A N 1
ATOM 563 C CA . ASP A 1 73 ? -11.237 -5.321 -5.265 1.00 94.81 73 ASP A CA 1
ATOM 564 C C . ASP A 1 73 ? -11.259 -6.719 -5.925 1.00 94.81 73 ASP A C 1
ATOM 566 O O . ASP A 1 73 ? -11.912 -7.632 -5.427 1.00 94.81 73 ASP A O 1
ATOM 570 N N . ALA A 1 74 ? -10.541 -6.922 -7.037 1.00 93.69 74 ALA A N 1
ATOM 571 C CA . ALA A 1 74 ? -10.511 -8.194 -7.759 1.00 93.69 74 ALA A CA 1
ATOM 572 C C . ALA A 1 74 ? -9.139 -8.515 -8.379 1.00 93.69 74 ALA A C 1
ATOM 574 O O . ALA A 1 74 ? -8.364 -7.625 -8.746 1.00 93.69 74 ALA A O 1
ATOM 575 N N . VAL A 1 75 ? -8.870 -9.811 -8.586 1.00 93.19 75 VAL A N 1
ATOM 576 C CA . VAL A 1 75 ? -7.636 -10.332 -9.215 1.00 93.19 75 VAL A CA 1
ATOM 577 C C . VAL A 1 75 ? -7.429 -9.833 -10.653 1.00 93.19 75 VAL A C 1
ATOM 579 O O . VAL A 1 75 ? -6.305 -9.576 -11.086 1.00 93.19 75 VAL A O 1
ATOM 582 N N . SER A 1 76 ? -8.525 -9.655 -11.386 1.00 90.62 76 SER A N 1
ATOM 583 C CA . SER A 1 76 ? -8.582 -9.126 -12.749 1.00 90.62 76 SER A CA 1
ATOM 584 C C . SER A 1 76 ? -9.870 -8.321 -12.904 1.00 90.62 76 SER A C 1
ATOM 586 O O . SER A 1 76 ? -10.875 -8.685 -12.299 1.00 90.62 76 SER A O 1
ATOM 588 N N . ALA A 1 77 ? -9.860 -7.260 -13.717 1.00 85.62 77 ALA A N 1
ATOM 589 C CA . ALA A 1 77 ? -10.957 -6.282 -13.802 1.00 85.62 77 ALA A CA 1
ATOM 590 C C . ALA A 1 77 ? -11.198 -5.561 -12.459 1.00 85.62 77 ALA A C 1
ATOM 592 O O . ALA A 1 77 ? -10.233 -5.043 -11.900 1.00 85.62 77 ALA A O 1
ATOM 593 N N . GLY A 1 78 ? -12.427 -5.503 -11.948 1.00 89.31 78 GLY A N 1
ATOM 594 C CA . GLY A 1 78 ? -12.731 -4.857 -10.668 1.00 89.31 78 GLY A CA 1
ATOM 595 C C . GLY A 1 78 ? -12.556 -3.334 -10.658 1.00 89.31 78 GLY A C 1
ATOM 596 O O . GLY A 1 78 ? -12.179 -2.721 -11.662 1.00 89.31 78 GLY A O 1
ATOM 597 N N . SER A 1 79 ? -12.829 -2.731 -9.506 1.00 93.25 79 SER A N 1
ATOM 598 C CA . SER A 1 79 ? -12.687 -1.295 -9.269 1.00 93.25 79 SER A CA 1
ATOM 599 C C . SER A 1 79 ? -11.415 -0.995 -8.486 1.00 93.25 79 SER A C 1
ATOM 601 O O . SER A 1 79 ? -11.023 -1.737 -7.585 1.0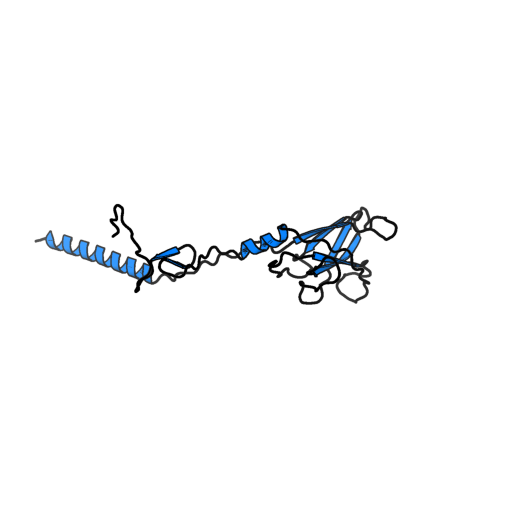0 93.25 79 SER A O 1
ATOM 603 N N . LYS A 1 80 ? -10.767 0.124 -8.822 1.00 94.44 80 LYS A N 1
ATOM 604 C CA . LYS A 1 80 ? -9.664 0.660 -8.023 1.00 94.44 80 LYS A CA 1
ATOM 605 C C . LYS A 1 80 ? -10.235 1.167 -6.701 1.00 94.44 80 LYS A C 1
ATOM 607 O O . LYS A 1 80 ? -11.096 2.044 -6.707 1.00 94.44 80 LYS A O 1
ATOM 612 N N . ILE A 1 81 ? -9.737 0.635 -5.592 1.00 95.00 81 ILE A N 1
ATOM 613 C CA . ILE A 1 81 ? -10.117 1.047 -4.234 1.00 95.00 81 ILE A CA 1
ATOM 614 C C . ILE A 1 81 ? -9.065 1.957 -3.588 1.00 95.00 81 ILE A C 1
ATOM 616 O O . ILE A 1 81 ? -9.374 2.660 -2.631 1.00 95.00 81 ILE A O 1
ATOM 620 N N . TRP A 1 82 ? -7.835 1.976 -4.115 1.00 95.44 82 TRP A N 1
ATOM 621 C CA . TRP A 1 82 ? -6.780 2.894 -3.683 1.00 95.44 82 TRP A CA 1
ATOM 622 C C . TRP A 1 82 ? -5.711 3.087 -4.776 1.00 95.44 82 TRP A C 1
ATOM 624 O O . TRP A 1 82 ? -5.413 2.129 -5.493 1.00 95.44 82 TRP A O 1
ATOM 634 N N . PRO A 1 83 ? -5.088 4.272 -4.890 1.00 94.62 83 PRO A N 1
ATOM 635 C CA . PRO A 1 83 ? -5.522 5.547 -4.313 1.00 94.62 83 PRO A CA 1
ATOM 636 C C . PRO A 1 83 ? -6.829 6.039 -4.955 1.00 94.62 83 PRO A C 1
ATOM 638 O O . PRO A 1 83 ? -7.258 5.539 -5.998 1.00 94.62 83 PRO A O 1
ATOM 641 N N . THR A 1 84 ? -7.492 7.005 -4.315 1.00 91.44 84 THR A N 1
ATOM 642 C CA . THR A 1 84 ? -8.739 7.600 -4.835 1.00 91.44 84 THR A CA 1
ATOM 643 C C . THR A 1 84 ? -8.502 8.400 -6.118 1.00 91.44 84 THR A C 1
ATOM 645 O O . THR A 1 84 ? -9.330 8.371 -7.027 1.00 91.44 84 THR A O 1
ATOM 648 N N . SER A 1 85 ? -7.353 9.068 -6.221 1.00 90.31 85 SER A N 1
ATOM 649 C CA . SER A 1 85 ? -6.858 9.710 -7.440 1.00 90.31 85 SER A CA 1
ATOM 650 C C . SER A 1 85 ? -6.066 8.741 -8.316 1.00 90.31 85 SER A C 1
ATOM 652 O O . SER A 1 85 ? -5.917 7.556 -8.008 1.00 90.31 85 SER A O 1
ATOM 654 N N . ASP A 1 86 ? -5.548 9.228 -9.440 1.00 88.75 86 ASP A N 1
ATOM 655 C CA . ASP A 1 86 ? -4.579 8.463 -10.218 1.00 88.75 86 ASP A CA 1
ATOM 656 C C . ASP A 1 86 ? -3.311 8.188 -9.398 1.00 88.75 86 ASP A C 1
ATOM 658 O O . ASP A 1 86 ? -2.863 9.084 -8.676 1.00 88.75 86 ASP A O 1
ATOM 662 N N . PRO A 1 87 ? -2.743 6.968 -9.484 1.00 92.12 87 PRO A N 1
ATOM 663 C CA . PRO A 1 87 ? -1.550 6.619 -8.731 1.00 92.12 87 PRO A CA 1
ATOM 664 C C . PRO A 1 87 ? -0.359 7.494 -9.103 1.00 92.12 87 PRO A C 1
ATOM 666 O O . PRO A 1 87 ? -0.029 7.675 -10.283 1.00 92.12 87 PRO A O 1
ATOM 669 N N . THR A 1 88 ? 0.323 7.983 -8.079 1.00 91.69 88 THR A N 1
ATOM 670 C CA . THR A 1 88 ? 1.600 8.671 -8.221 1.00 91.69 88 THR A CA 1
ATOM 671 C C . THR A 1 88 ? 2.701 7.687 -8.596 1.00 91.69 88 THR A C 1
ATOM 673 O O . THR A 1 88 ? 2.714 6.516 -8.209 1.00 91.69 88 THR A O 1
ATOM 676 N N . THR A 1 89 ? 3.647 8.172 -9.393 1.00 91.12 89 THR A N 1
ATOM 677 C CA . THR A 1 89 ? 4.766 7.356 -9.850 1.00 91.12 89 THR A CA 1
ATOM 678 C C . THR A 1 89 ? 5.908 7.373 -8.841 1.00 91.12 89 THR A C 1
ATOM 680 O O . THR A 1 89 ? 6.386 8.435 -8.4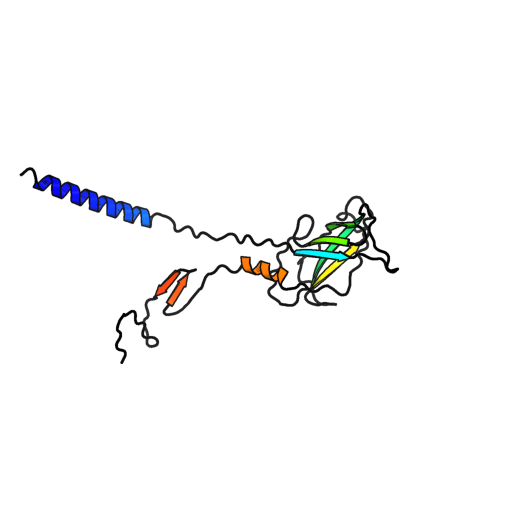43 1.00 91.12 89 THR A O 1
ATOM 683 N N . MET A 1 90 ? 6.431 6.193 -8.533 1.00 90.19 90 MET A N 1
ATOM 684 C CA . MET A 1 90 ? 7.625 5.973 -7.726 1.00 90.19 90 MET A CA 1
ATOM 685 C C . MET A 1 90 ? 8.811 5.576 -8.610 1.00 90.19 90 MET A C 1
ATOM 687 O O . MET A 1 90 ? 8.654 4.865 -9.600 1.00 90.19 90 MET A O 1
ATOM 691 N N . THR A 1 91 ? 10.024 5.990 -8.237 1.00 92.19 91 THR A N 1
ATOM 692 C CA . THR A 1 91 ? 11.258 5.464 -8.846 1.00 92.19 91 THR A CA 1
ATOM 693 C C . THR A 1 91 ? 11.830 4.379 -7.945 1.00 92.19 91 THR A C 1
ATOM 695 O O . THR A 1 91 ? 12.185 4.670 -6.804 1.00 92.19 91 THR A O 1
ATOM 698 N N . ILE A 1 92 ? 11.947 3.149 -8.447 1.00 92.56 92 ILE A N 1
ATOM 699 C CA . ILE A 1 92 ? 12.470 2.016 -7.671 1.00 92.56 92 ILE A CA 1
ATOM 700 C C . ILE A 1 92 ? 13.613 1.355 -8.432 1.00 92.56 92 ILE A C 1
ATOM 702 O O . ILE A 1 92 ? 13.539 1.105 -9.639 1.00 92.56 92 ILE A O 1
ATOM 706 N N . LEU A 1 93 ? 14.686 1.061 -7.703 1.00 93.88 93 LEU A N 1
ATOM 707 C CA . LEU A 1 93 ? 15.845 0.365 -8.231 1.00 93.88 93 LEU A CA 1
ATOM 708 C C . LEU A 1 93 ? 15.568 -1.139 -8.296 1.00 93.88 93 LEU A C 1
ATOM 710 O O . LEU A 1 93 ? 15.325 -1.777 -7.276 1.00 93.88 93 LEU A O 1
ATOM 714 N N . THR A 1 94 ? 15.653 -1.708 -9.493 1.00 95.00 94 THR A N 1
ATOM 715 C CA . THR A 1 94 ? 15.518 -3.150 -9.730 1.00 95.00 94 THR A CA 1
ATOM 716 C C . THR A 1 94 ? 16.896 -3.750 -9.977 1.00 95.00 94 THR A C 1
ATOM 718 O O . THR A 1 94 ? 17.635 -3.258 -10.836 1.00 95.00 94 THR A O 1
ATOM 721 N N . ARG A 1 95 ? 17.260 -4.791 -9.226 1.00 95.12 95 ARG A N 1
ATOM 722 C CA . ARG A 1 95 ? 18.548 -5.495 -9.332 1.00 95.12 95 ARG A CA 1
ATOM 723 C C . ARG A 1 95 ? 18.285 -6.948 -9.688 1.00 95.12 95 ARG A C 1
ATOM 725 O O . ARG A 1 95 ? 17.617 -7.642 -8.928 1.00 95.12 95 ARG A O 1
ATOM 732 N N . GLU A 1 96 ? 18.795 -7.392 -10.832 1.00 93.38 96 GLU A N 1
ATOM 733 C CA . GLU A 1 96 ? 18.661 -8.785 -11.290 1.00 93.38 96 GLU A CA 1
ATOM 734 C C . GLU A 1 96 ? 17.206 -9.288 -11.268 1.00 93.38 96 GLU A C 1
ATOM 736 O O . GLU A 1 96 ? 16.885 -10.393 -10.832 1.00 93.38 96 GLU A O 1
ATOM 741 N N . GLY A 1 97 ? 16.286 -8.439 -11.712 1.00 92.88 97 GLY A N 1
ATOM 742 C CA . GLY A 1 97 ? 14.852 -8.694 -11.726 1.00 92.88 97 GLY A CA 1
ATOM 743 C C . GLY A 1 97 ? 14.149 -8.367 -10.418 1.00 92.88 97 GLY A C 1
ATOM 744 O O . GLY A 1 97 ? 12.953 -8.134 -10.454 1.00 92.88 97 GLY A O 1
ATOM 745 N N . VAL A 1 98 ? 14.817 -8.307 -9.269 1.00 95.31 98 VAL A N 1
ATOM 746 C CA . VAL A 1 98 ? 14.133 -8.098 -7.984 1.00 95.31 98 VAL A CA 1
ATOM 747 C C . VAL A 1 98 ? 13.970 -6.608 -7.690 1.00 95.31 98 VAL A C 1
ATOM 749 O O . VAL A 1 98 ? 14.931 -5.839 -7.782 1.00 95.31 98 VAL A O 1
ATOM 752 N N . PHE A 1 99 ? 12.760 -6.209 -7.302 1.00 94.81 99 PHE A N 1
ATOM 753 C CA . PHE A 1 99 ? 12.466 -4.878 -6.773 1.00 94.81 99 PHE A CA 1
ATOM 754 C C . PHE A 1 99 ? 11.753 -4.987 -5.427 1.00 94.81 99 PHE A C 1
ATOM 756 O O . PHE A 1 99 ? 10.964 -5.906 -5.213 1.00 94.81 99 PHE A O 1
ATOM 763 N N . ASP A 1 100 ? 12.019 -4.030 -4.542 1.00 94.81 100 ASP A N 1
ATOM 764 C CA . ASP A 1 100 ? 11.365 -3.886 -3.243 1.00 94.81 100 ASP A CA 1
ATOM 765 C C . ASP A 1 100 ? 10.664 -2.528 -3.195 1.00 94.81 100 ASP A C 1
ATOM 767 O O . ASP A 1 100 ? 11.280 -1.489 -3.449 1.00 94.81 100 ASP A O 1
ATOM 771 N N . ALA A 1 101 ? 9.363 -2.547 -2.935 1.00 93.69 101 ALA A N 1
ATOM 772 C CA . ALA A 1 101 ? 8.514 -1.373 -2.894 1.00 93.69 101 ALA A CA 1
ATOM 773 C C . ALA A 1 101 ? 7.902 -1.202 -1.504 1.00 93.69 101 ALA A C 1
ATOM 775 O O . ALA A 1 101 ? 7.494 -2.161 -0.851 1.00 93.69 101 ALA A O 1
ATOM 776 N N . SER A 1 102 ? 7.796 0.052 -1.074 1.00 93.75 102 SER A N 1
ATOM 777 C CA . SER A 1 102 ? 7.086 0.446 0.143 1.00 93.75 102 SER A CA 1
ATOM 778 C C . SER A 1 102 ? 5.821 1.211 -0.246 1.00 93.75 102 SER A C 1
ATOM 780 O O . SER A 1 102 ? 5.861 2.428 -0.426 1.00 93.75 102 SER A O 1
ATOM 782 N N . ILE A 1 103 ? 4.704 0.500 -0.406 1.00 93.38 103 ILE A N 1
ATOM 783 C CA . ILE A 1 103 ? 3.394 1.086 -0.729 1.00 93.38 103 ILE A CA 1
ATOM 784 C C . ILE A 1 103 ? 2.906 1.871 0.494 1.00 93.38 103 ILE A C 1
ATOM 786 O O . ILE A 1 103 ? 2.909 1.338 1.603 1.00 93.38 103 ILE A O 1
ATOM 790 N N . GLY A 1 104 ? 2.511 3.133 0.319 1.00 91.44 104 GLY A N 1
ATOM 791 C CA . GLY A 1 104 ? 2.242 4.039 1.445 1.00 91.44 104 GLY A CA 1
ATOM 792 C C . GLY A 1 104 ? 3.483 4.742 2.003 1.00 91.44 104 GLY A C 1
ATOM 793 O O . GLY A 1 104 ? 3.371 5.513 2.955 1.00 91.44 104 GLY A O 1
ATOM 794 N N . GLY A 1 105 ? 4.668 4.449 1.456 1.00 89.62 105 GLY A N 1
ATOM 795 C CA . GLY A 1 105 ? 5.947 5.014 1.878 1.00 89.62 105 GLY A CA 1
ATOM 796 C C . GLY A 1 105 ? 6.320 6.321 1.169 1.00 89.62 105 GLY A C 1
ATOM 797 O O . GLY A 1 105 ? 5.550 6.909 0.413 1.00 89.62 105 GLY A O 1
ATOM 798 N N . ALA A 1 106 ? 7.548 6.785 1.413 1.00 86.06 106 ALA A N 1
ATOM 799 C CA . ALA A 1 106 ? 8.059 8.012 0.810 1.00 86.06 106 ALA A CA 1
ATOM 800 C C . ALA A 1 106 ? 8.164 7.903 -0.723 1.00 86.06 106 ALA A C 1
ATOM 802 O O . ALA A 1 106 ? 8.680 6.921 -1.253 1.00 86.06 106 ALA A O 1
ATOM 803 N N . GLY A 1 107 ? 7.731 8.955 -1.423 1.00 82.75 107 GLY A N 1
ATOM 804 C CA . GLY A 1 107 ? 7.824 9.057 -2.883 1.00 82.75 107 GLY A CA 1
ATOM 805 C C . GLY A 1 107 ? 6.635 8.484 -3.659 1.00 82.75 107 GLY A C 1
ATOM 806 O O . GLY A 1 107 ? 6.656 8.581 -4.881 1.00 82.75 107 GLY A O 1
ATOM 807 N N . GLY A 1 108 ? 5.627 7.927 -2.979 1.00 87.69 108 GLY A N 1
ATOM 808 C CA . GLY A 1 108 ? 4.357 7.496 -3.571 1.00 87.69 108 GLY A CA 1
ATOM 809 C C . GLY A 1 108 ? 3.144 8.039 -2.813 1.00 87.69 108 GLY A C 1
ATOM 810 O O . GLY A 1 108 ? 3.263 8.951 -1.990 1.00 87.69 108 GLY A O 1
ATOM 811 N N . ASP A 1 109 ? 1.976 7.454 -3.078 1.00 92.88 109 ASP A N 1
ATOM 812 C CA . ASP A 1 109 ? 0.723 7.814 -2.416 1.00 92.88 109 ASP A CA 1
ATOM 813 C C . ASP A 1 109 ? 0.718 7.387 -0.949 1.00 92.88 109 ASP A C 1
ATOM 815 O O . ASP A 1 109 ? 1.246 6.336 -0.582 1.00 92.88 109 ASP A O 1
ATOM 819 N N . THR A 1 110 ? 0.069 8.185 -0.099 1.00 92.31 110 THR A N 1
ATOM 820 C CA . THR A 1 110 ? -0.150 7.819 1.305 1.00 92.31 110 THR A CA 1
ATOM 821 C C . THR A 1 110 ? -1.202 6.717 1.391 1.00 92.31 110 THR A C 1
ATOM 823 O O . THR A 1 110 ? -2.290 6.847 0.832 1.00 92.31 110 THR A O 1
ATOM 826 N N . LEU A 1 111 ? -0.898 5.634 2.110 1.00 92.19 111 LEU A N 1
ATOM 827 C CA . LEU A 1 111 ? -1.839 4.534 2.294 1.00 92.19 111 LEU A CA 1
ATOM 828 C C . LEU A 1 111 ? -2.862 4.885 3.378 1.00 92.19 111 LEU A C 1
ATOM 830 O O . LEU A 1 111 ? -2.584 4.832 4.579 1.00 92.19 111 LEU A O 1
ATOM 834 N N . ASP A 1 112 ? -4.059 5.245 2.939 1.00 90.50 112 ASP A N 1
ATOM 835 C CA . ASP A 1 112 ? -5.212 5.597 3.766 1.00 90.50 112 ASP A CA 1
ATOM 836 C C . ASP A 1 112 ? -6.359 4.576 3.664 1.00 90.50 112 ASP A C 1
ATOM 838 O O . ASP A 1 112 ? -7.386 4.737 4.324 1.00 90.50 112 ASP A O 1
ATOM 842 N N . LEU A 1 113 ? -6.159 3.489 2.912 1.00 90.56 113 LEU A N 1
ATOM 843 C CA . LEU A 1 113 ? -7.106 2.385 2.810 1.00 90.56 113 LEU A CA 1
ATOM 844 C C . LEU A 1 113 ? -7.285 1.680 4.166 1.00 90.56 113 LEU A C 1
ATOM 846 O O . LEU A 1 113 ? -6.316 1.282 4.814 1.00 90.56 113 LEU A O 1
ATOM 850 N N . ALA A 1 114 ? -8.541 1.500 4.578 1.00 85.81 114 ALA A N 1
ATOM 851 C CA . ALA A 1 114 ? -8.911 0.928 5.874 1.00 85.81 114 ALA A CA 1
ATOM 852 C C . ALA A 1 114 ? -8.973 -0.611 5.901 1.00 85.81 114 ALA A C 1
ATOM 854 O O . ALA A 1 114 ? -9.301 -1.174 6.936 1.00 85.81 114 ALA A O 1
ATOM 855 N N . PHE A 1 115 ? -8.715 -1.297 4.781 1.00 89.75 115 PHE A N 1
ATOM 856 C CA . PHE A 1 115 ? -8.726 -2.768 4.682 1.00 89.75 115 PHE A CA 1
ATOM 857 C C . PHE A 1 115 ? -9.899 -3.423 5.439 1.00 89.75 115 PHE A C 1
ATOM 859 O O . PHE A 1 115 ? -9.702 -4.281 6.296 1.00 89.75 115 PHE A O 1
ATOM 866 N N . THR A 1 116 ? -11.124 -2.954 5.198 1.00 85.81 116 THR A N 1
ATOM 867 C CA . THR A 1 116 ? -12.333 -3.483 5.853 1.00 85.81 116 THR A CA 1
ATOM 868 C C . THR A 1 116 ? -12.851 -4.746 5.178 1.00 85.81 116 THR A C 1
ATOM 870 O O . THR A 1 116 ? -13.378 -5.623 5.856 1.00 85.81 116 THR A O 1
ATOM 873 N N . ASP A 1 117 ? -12.665 -4.844 3.863 1.00 85.06 117 ASP A N 1
ATOM 874 C CA . ASP A 1 117 ? -13.093 -5.969 3.035 1.00 85.06 117 ASP A CA 1
ATOM 875 C C . ASP A 1 117 ? -11.944 -6.960 2.818 1.00 85.06 117 ASP A C 1
ATOM 877 O O . ASP A 1 117 ? -10.782 -6.566 2.712 1.00 85.06 117 ASP A O 1
ATOM 881 N N . ASP A 1 118 ? -12.251 -8.254 2.716 1.00 82.00 118 ASP A N 1
ATOM 882 C CA . ASP A 1 118 ? -11.262 -9.336 2.566 1.00 82.00 118 ASP A CA 1
ATOM 883 C C . ASP A 1 118 ? -10.672 -9.466 1.143 1.00 82.00 118 ASP A C 1
ATOM 885 O O . ASP A 1 118 ? -9.799 -10.303 0.895 1.00 82.00 118 ASP A O 1
ATOM 889 N N . GLN A 1 119 ? -11.118 -8.612 0.216 1.00 89.25 119 GLN A N 1
ATOM 890 C CA . GLN A 1 119 ? -10.686 -8.578 -1.178 1.00 89.25 119 GLN A CA 1
ATOM 891 C C . GLN A 1 119 ? -9.856 -7.322 -1.467 1.00 89.25 119 GLN A C 1
ATOM 893 O O . GLN A 1 119 ? -10.389 -6.252 -1.753 1.00 89.25 119 GLN A O 1
ATOM 898 N N . ALA A 1 120 ? -8.532 -7.460 -1.430 1.00 94.19 120 ALA A N 1
ATOM 899 C CA . ALA A 1 120 ? -7.608 -6.406 -1.827 1.00 94.19 120 ALA A CA 1
ATOM 900 C C . ALA A 1 120 ? -6.466 -6.995 -2.665 1.00 94.19 120 ALA A C 1
ATOM 902 O O . ALA A 1 120 ? -5.801 -7.943 -2.251 1.00 94.19 120 ALA A O 1
ATOM 903 N N . PHE A 1 121 ? -6.230 -6.438 -3.852 1.00 95.06 121 PHE A N 1
ATOM 904 C CA . PHE A 1 121 ? -5.253 -6.943 -4.817 1.00 95.06 121 PHE A CA 1
ATOM 905 C C . PHE A 1 121 ? -4.356 -5.815 -5.327 1.00 95.06 121 PHE A C 1
ATOM 907 O O . PHE A 1 121 ? -4.855 -4.815 -5.841 1.00 95.06 121 PHE A O 1
ATOM 914 N N . VAL A 1 122 ? -3.036 -5.980 -5.238 1.00 95.50 122 VAL A N 1
ATOM 915 C CA . VAL A 1 122 ? -2.057 -5.012 -5.749 1.00 95.50 122 VAL A CA 1
ATOM 916 C C . VAL A 1 122 ? -1.971 -5.119 -7.267 1.00 95.50 122 VAL A C 1
ATOM 918 O O . VAL A 1 122 ? -1.573 -6.149 -7.819 1.00 95.50 122 VAL A O 1
ATOM 921 N N . GLN A 1 123 ? -2.307 -4.024 -7.939 1.00 95.69 123 GLN A N 1
ATOM 922 C CA . GLN A 1 123 ? -1.914 -3.752 -9.310 1.00 95.69 123 GLN A CA 1
ATOM 923 C C . GLN A 1 123 ? -0.566 -3.038 -9.308 1.00 95.69 123 GLN A C 1
ATOM 925 O O . GLN A 1 123 ? -0.385 -2.024 -8.633 1.00 95.69 123 GLN A O 1
ATOM 930 N N . VAL A 1 124 ? 0.357 -3.571 -10.101 1.00 95.12 124 VAL A N 1
ATOM 931 C CA . VAL A 1 124 ? 1.646 -2.943 -10.373 1.00 95.12 124 VAL A CA 1
ATOM 932 C C . VAL A 1 124 ? 1.643 -2.519 -11.827 1.00 95.12 124 VAL A C 1
ATOM 934 O O . VAL A 1 124 ? 1.363 -3.336 -12.704 1.00 95.12 124 VAL A O 1
ATOM 937 N N . GLU A 1 125 ? 1.968 -1.263 -12.082 1.00 93.88 125 GLU A N 1
ATOM 938 C CA . GLU A 1 125 ? 2.267 -0.792 -13.428 1.00 93.88 125 GLU A CA 1
ATOM 939 C C . GLU A 1 125 ? 3.720 -0.356 -13.475 1.00 93.88 125 GLU A C 1
ATOM 941 O O . GLU A 1 125 ? 4.198 0.330 -12.568 1.00 93.88 125 GLU A O 1
ATOM 946 N N . VAL A 1 126 ? 4.431 -0.780 -14.511 1.00 93.81 126 VAL A N 1
ATOM 947 C CA . VAL A 1 126 ? 5.870 -0.563 -14.641 1.00 93.81 126 VAL A CA 1
ATOM 948 C C . VAL A 1 126 ? 6.182 0.085 -15.978 1.00 93.81 126 VAL A C 1
ATOM 950 O O . VAL A 1 126 ? 5.578 -0.243 -16.994 1.00 93.81 126 VAL A O 1
ATOM 953 N N . ALA A 1 127 ? 7.136 1.007 -15.977 1.00 92.69 127 ALA A N 1
ATOM 954 C CA . ALA A 1 127 ? 7.672 1.613 -17.183 1.00 92.69 127 ALA A CA 1
ATOM 955 C C . ALA A 1 127 ? 9.195 1.726 -17.104 1.00 92.69 127 ALA A C 1
ATOM 957 O O . ALA A 1 127 ? 9.786 1.922 -16.032 1.00 92.69 127 ALA A O 1
ATOM 958 N N . THR A 1 128 ? 9.848 1.642 -18.261 1.00 90.88 128 THR A N 1
ATOM 959 C CA . THR A 1 128 ? 11.257 2.016 -18.396 1.00 90.88 128 THR A CA 1
ATOM 960 C C . THR A 1 128 ? 11.413 3.511 -18.161 1.00 90.88 128 THR A C 1
ATOM 962 O O . THR A 1 128 ? 10.676 4.308 -18.737 1.00 90.88 128 THR A O 1
ATOM 965 N N . LYS A 1 129 ? 12.398 3.907 -17.356 1.00 89.25 129 LYS A N 1
ATOM 966 C CA . LYS A 1 129 ? 12.683 5.319 -17.101 1.00 89.25 129 LYS A CA 1
ATOM 967 C C . LYS A 1 129 ? 13.346 5.957 -18.329 1.00 89.25 129 LYS A C 1
ATOM 969 O O . LYS A 1 129 ? 14.454 5.562 -18.687 1.00 89.25 129 LYS A O 1
ATOM 974 N N . VAL A 1 130 ? 12.688 6.940 -18.951 1.00 81.38 130 VAL A N 1
ATOM 975 C CA . VAL A 1 130 ? 13.173 7.601 -20.184 1.00 81.38 130 VAL A CA 1
ATOM 976 C C . VAL A 1 130 ? 13.916 8.917 -19.888 1.00 81.38 130 VAL A C 1
ATOM 978 O O . VAL A 1 130 ? 14.786 9.319 -20.657 1.00 81.38 130 VAL A O 1
ATOM 981 N N . GLY A 1 131 ? 13.654 9.555 -18.738 1.00 75.75 131 GLY A N 1
ATOM 982 C CA . GLY A 1 131 ? 14.240 10.847 -18.353 1.00 75.75 131 GLY A CA 1
ATOM 983 C C . GLY A 1 131 ? 14.958 10.875 -16.996 1.00 75.75 131 GLY A C 1
ATOM 984 O O . GLY A 1 131 ? 15.338 9.854 -16.421 1.00 75.75 131 GLY A O 1
ATOM 985 N N . ALA A 1 132 ? 15.149 12.084 -16.456 1.00 73.38 132 ALA A N 1
ATOM 986 C CA . ALA A 1 132 ? 15.784 12.294 -15.150 1.00 73.38 132 ALA A CA 1
ATOM 987 C C . ALA A 1 132 ? 14.886 11.873 -13.972 1.00 73.38 132 ALA A C 1
ATOM 989 O O . ALA A 1 132 ? 15.397 11.411 -12.947 1.00 73.38 132 ALA A O 1
ATOM 990 N N . SER A 1 133 ? 13.562 11.958 -14.130 1.00 73.00 133 SER A N 1
ATOM 991 C CA . SER A 1 133 ? 12.578 11.573 -13.118 1.00 73.00 133 SER A CA 1
ATOM 992 C C . SER A 1 133 ? 11.384 10.867 -13.745 1.00 73.00 133 SER A C 1
ATOM 994 O O . SER A 1 133 ? 11.038 11.166 -14.876 1.00 73.00 133 SER A O 1
ATOM 996 N N . CYS A 1 134 ? 10.732 10.005 -12.967 1.00 79.50 134 CYS A N 1
ATOM 997 C CA . CYS A 1 134 ? 9.485 9.322 -13.322 1.00 79.50 134 CYS A CA 1
ATOM 998 C C . CYS A 1 134 ? 8.225 10.201 -13.126 1.00 79.50 134 CYS A C 1
ATOM 1000 O O . CYS A 1 134 ? 7.108 9.689 -13.066 1.00 79.50 134 CYS A O 1
A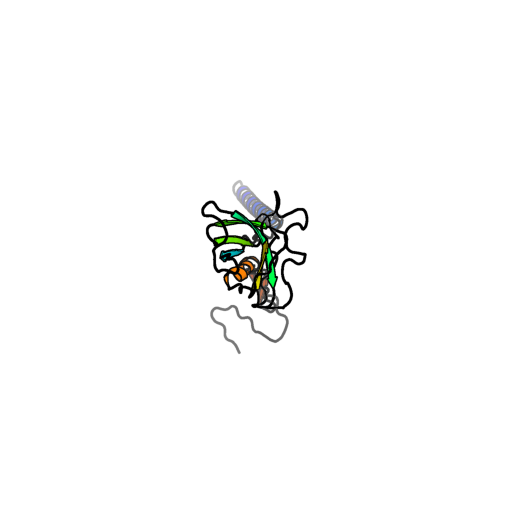TOM 1002 N N . THR A 1 135 ? 8.401 11.509 -12.896 1.00 67.88 135 THR A N 1
ATOM 1003 C CA . THR A 1 135 ? 7.368 12.411 -12.343 1.00 67.88 135 THR A CA 1
ATOM 1004 C C . THR A 1 135 ? 6.952 13.536 -13.292 1.00 67.88 135 THR A C 1
ATOM 1006 O O . THR A 1 135 ? 6.099 14.342 -12.938 1.00 67.88 135 THR A O 1
ATOM 1009 N N . THR A 1 136 ? 7.529 13.624 -14.489 1.00 51.59 136 THR A N 1
ATOM 1010 C CA . THR A 1 136 ? 7.303 14.757 -15.399 1.00 51.59 136 THR A CA 1
ATOM 1011 C C . THR A 1 136 ? 7.357 14.290 -16.841 1.00 51.59 136 THR A C 1
ATOM 1013 O O . THR A 1 136 ? 8.434 13.925 -17.290 1.00 51.59 136 THR A O 1
ATOM 1016 N N . GLY A 1 137 ? 6.225 14.366 -17.550 1.00 55.66 137 GLY A N 1
ATOM 1017 C CA . GLY A 1 137 ? 6.206 14.361 -19.018 1.00 55.66 137 GLY A CA 1
ATOM 1018 C C . GLY A 1 137 ? 5.165 13.467 -19.687 1.00 55.66 137 GLY A C 1
ATOM 1019 O O . GLY A 1 137 ? 4.805 13.748 -20.821 1.00 55.66 137 GLY A O 1
ATOM 1020 N N . ALA A 1 138 ? 4.643 12.440 -19.001 1.00 63.34 138 ALA A N 1
ATOM 1021 C CA . ALA A 1 138 ? 3.916 11.344 -19.665 1.00 63.34 138 ALA A CA 1
ATOM 1022 C C . ALA A 1 138 ? 4.753 10.659 -20.770 1.00 63.34 138 ALA A C 1
ATOM 1024 O O . ALA A 1 138 ? 4.206 10.056 -21.691 1.00 63.34 138 ALA A O 1
ATOM 1025 N N . ASP A 1 139 ? 6.082 10.752 -20.657 1.00 75.62 139 ASP A N 1
ATOM 1026 C CA . ASP A 1 139 ? 7.037 10.149 -21.586 1.00 75.62 139 ASP A CA 1
ATOM 1027 C C . ASP A 1 139 ? 7.127 8.629 -21.372 1.00 75.62 139 ASP A C 1
ATOM 1029 O O . ASP A 1 139 ? 7.479 7.870 -22.276 1.00 75.62 139 ASP A O 1
ATOM 1033 N N . GLU A 1 140 ? 6.809 8.169 -20.161 1.00 86.81 140 GLU A N 1
ATOM 1034 C CA . GLU A 1 140 ? 6.773 6.764 -19.796 1.00 86.81 140 GLU A CA 1
ATOM 1035 C C . GLU A 1 140 ? 5.503 6.065 -20.293 1.00 86.81 140 GLU A C 1
ATOM 1037 O O . GLU A 1 140 ? 4.377 6.430 -19.945 1.00 86.81 140 GLU A O 1
ATOM 1042 N N . VAL A 1 141 ? 5.694 4.973 -21.031 1.00 88.88 141 VAL A N 1
ATOM 1043 C CA . VAL A 1 141 ? 4.621 4.038 -21.379 1.00 88.88 141 VAL A CA 1
ATOM 1044 C C . VAL A 1 141 ? 4.555 2.962 -20.299 1.00 88.88 141 VAL A C 1
ATOM 1046 O O . VAL A 1 141 ? 5.477 2.159 -20.163 1.00 88.88 141 VAL A O 1
ATOM 1049 N N . PHE A 1 142 ? 3.482 2.978 -19.509 1.00 91.06 142 PHE A N 1
ATOM 1050 C CA . PHE A 1 142 ? 3.261 2.013 -18.434 1.00 91.06 142 PHE A CA 1
ATOM 1051 C C . PHE A 1 142 ? 2.622 0.732 -18.957 1.00 91.06 142 PHE A C 1
ATOM 1053 O O . PHE A 1 142 ? 1.648 0.762 -19.708 1.00 91.06 142 PHE A O 1
ATOM 1060 N N . GLU A 1 143 ? 3.150 -0.393 -18.493 1.00 92.88 143 GLU A N 1
ATOM 1061 C CA . GLU A 1 143 ? 2.582 -1.715 -18.700 1.00 92.88 143 GLU A CA 1
ATOM 1062 C C . GLU A 1 143 ? 1.981 -2.221 -17.391 1.00 92.88 143 GLU A C 1
ATOM 1064 O O . GLU A 1 143 ? 2.628 -2.220 -16.339 1.00 92.88 143 GLU A O 1
ATOM 1069 N N . THR A 1 144 ? 0.729 -2.664 -17.450 1.00 91.88 144 THR A N 1
ATOM 1070 C CA . THR A 1 144 ? 0.040 -3.244 -16.300 1.00 91.88 144 THR A CA 1
ATOM 1071 C C . THR A 1 144 ? 0.435 -4.708 -16.118 1.00 91.88 144 THR A C 1
ATOM 1073 O O . THR A 1 144 ? 0.238 -5.537 -17.008 1.00 91.88 144 THR A O 1
ATOM 1076 N N . MET A 1 145 ? 0.894 -5.057 -14.920 1.00 89.38 145 MET A N 1
ATOM 1077 C CA . MET A 1 145 ? 1.177 -6.438 -14.537 1.00 89.38 145 MET A CA 1
ATOM 1078 C C . MET A 1 145 ? -0.123 -7.147 -14.135 1.00 89.38 145 MET A C 1
ATOM 1080 O O . MET A 1 145 ? -0.814 -6.739 -13.197 1.00 89.38 145 MET A O 1
ATOM 1084 N N . SER A 1 146 ? -0.451 -8.225 -14.847 1.00 87.25 146 SER A N 1
ATOM 1085 C CA . SER A 1 146 ? -1.615 -9.083 -14.604 1.00 87.25 146 SER A CA 1
ATOM 1086 C C . SER A 1 146 ? -1.180 -10.556 -14.605 1.00 87.25 146 SER A C 1
ATOM 1088 O O . SER A 1 146 ? -0.342 -10.919 -15.434 1.00 87.25 146 SER A O 1
ATOM 1090 N N . PRO A 1 147 ? -1.724 -11.424 -13.728 1.00 92.94 147 PRO A N 1
ATOM 1091 C CA . PRO A 1 147 ? -2.767 -11.156 -12.730 1.00 92.94 147 PRO A CA 1
ATOM 1092 C C . PRO A 1 147 ? -2.265 -10.373 -11.505 1.00 92.94 147 PRO A C 1
ATOM 1094 O O . PRO A 1 147 ? -1.095 -10.468 -11.120 1.00 92.94 147 PRO A O 1
ATOM 1097 N N . ARG A 1 148 ? -3.169 -9.610 -10.871 1.00 94.88 148 ARG A N 1
ATOM 1098 C CA . ARG A 1 148 ? -2.863 -8.853 -9.645 1.00 94.88 148 ARG A CA 1
ATOM 1099 C C . ARG A 1 148 ? -2.567 -9.797 -8.485 1.00 94.88 148 ARG A C 1
ATOM 1101 O O . ARG A 1 148 ? -3.123 -10.891 -8.407 1.00 94.88 148 ARG A O 1
ATOM 1108 N N . GLN A 1 149 ? -1.715 -9.359 -7.566 1.00 93.75 149 GLN A N 1
ATOM 1109 C CA . GLN A 1 149 ? -1.341 -10.163 -6.402 1.00 93.75 149 GLN A CA 1
ATOM 1110 C C . GLN A 1 149 ? -2.248 -9.842 -5.218 1.00 93.75 149 GLN A C 1
ATOM 1112 O O . GLN A 1 149 ? -2.455 -8.674 -4.898 1.00 93.75 149 GLN A O 1
ATOM 1117 N N . GLN A 1 150 ? -2.794 -10.870 -4.571 1.00 93.00 150 GLN A N 1
ATOM 1118 C CA . GLN A 1 150 ? -3.666 -10.688 -3.414 1.00 93.00 150 GLN A CA 1
ATOM 1119 C C . GLN A 1 150 ? -2.872 -10.191 -2.202 1.00 93.00 150 GLN A C 1
ATOM 1121 O O . GLN A 1 150 ? -1.811 -10.722 -1.869 1.00 93.00 150 GLN A O 1
ATOM 1126 N N . ILE A 1 151 ? -3.417 -9.190 -1.524 1.00 93.12 151 ILE A N 1
ATOM 1127 C CA . ILE A 1 151 ? -2.948 -8.724 -0.227 1.00 93.12 151 ILE A CA 1
ATOM 1128 C C . ILE A 1 151 ? -3.516 -9.660 0.840 1.00 93.12 151 ILE A C 1
ATOM 1130 O O . ILE A 1 151 ? -4.718 -9.896 0.907 1.00 93.12 151 ILE A O 1
ATOM 1134 N N . VAL A 1 152 ? -2.638 -10.195 1.682 1.00 88.62 152 VAL A N 1
ATOM 1135 C CA . VAL A 1 152 ? -3.006 -11.115 2.766 1.00 88.62 152 VAL A CA 1
ATOM 1136 C C . VAL A 1 152 ? -3.139 -10.377 4.104 1.00 88.62 152 VAL A C 1
ATOM 1138 O O . VAL A 1 152 ? -3.054 -9.151 4.174 1.00 88.62 152 VAL A O 1
ATOM 1141 N N . SER A 1 153 ? -3.320 -11.128 5.191 1.00 85.69 153 SER A N 1
ATOM 1142 C CA . SER A 1 153 ? -3.584 -10.636 6.553 1.00 85.69 153 SER A CA 1
ATOM 1143 C C . SER A 1 153 ? -2.637 -9.544 7.075 1.00 85.69 153 SER A C 1
ATOM 1145 O O . SER A 1 153 ? -3.027 -8.791 7.966 1.00 85.69 153 SER A O 1
ATOM 1147 N N . SER A 1 154 ? -1.420 -9.414 6.538 1.00 85.88 154 SER A N 1
ATOM 1148 C CA . SER A 1 154 ? -0.443 -8.409 6.970 1.00 85.88 154 SER A CA 1
ATOM 1149 C C . SER A 1 154 ? -0.939 -6.971 6.810 1.00 85.88 154 SER A C 1
ATOM 1151 O O . SER A 1 154 ? -0.688 -6.155 7.693 1.00 85.88 154 SER A O 1
ATOM 1153 N N . ALA A 1 155 ? -1.682 -6.650 5.747 1.00 85.56 155 ALA A N 1
ATOM 1154 C CA . ALA A 1 155 ? -2.206 -5.295 5.565 1.00 85.56 155 ALA A CA 1
ATOM 1155 C C . ALA A 1 155 ? -3.341 -4.964 6.539 1.00 85.56 155 ALA A C 1
ATOM 1157 O O . ALA A 1 155 ? -3.438 -3.847 7.042 1.00 85.56 155 ALA A O 1
ATOM 1158 N N . TYR A 1 156 ? -4.147 -5.966 6.882 1.00 86.19 156 TYR A N 1
ATOM 1159 C CA . TYR A 1 156 ? -5.256 -5.843 7.825 1.00 86.19 156 TYR A CA 1
ATOM 1160 C C . TYR A 1 156 ? -4.786 -5.547 9.255 1.00 86.19 156 TYR A C 1
ATOM 1162 O O . TYR A 1 156 ? -5.555 -5.028 10.062 1.00 86.19 156 TYR A O 1
ATOM 1170 N N . ALA A 1 157 ? -3.508 -5.796 9.571 1.00 86.88 157 ALA A N 1
ATOM 1171 C CA . ALA A 1 157 ? -2.910 -5.405 10.845 1.00 86.88 157 ALA A CA 1
ATOM 1172 C C . ALA A 1 157 ? -2.919 -3.880 11.069 1.00 86.88 157 ALA A C 1
ATOM 1174 O O . ALA A 1 157 ? -2.895 -3.442 12.220 1.00 86.88 157 ALA A O 1
ATOM 1175 N N . ILE A 1 158 ? -3.033 -3.065 10.008 1.00 85.25 158 ILE A N 1
ATOM 1176 C CA . ILE A 1 158 ? -3.213 -1.605 10.111 1.00 85.25 158 ILE A CA 1
ATOM 1177 C C . ILE A 1 158 ? -4.447 -1.259 10.960 1.00 85.25 158 ILE A C 1
ATOM 1179 O O . ILE A 1 158 ? -4.430 -0.289 11.727 1.00 85.25 158 ILE A O 1
ATOM 1183 N N . ASN A 1 159 ? -5.480 -2.103 10.920 1.00 82.62 159 ASN A N 1
ATOM 1184 C CA . ASN A 1 159 ? -6.712 -1.895 11.675 1.00 82.62 159 ASN A CA 1
ATOM 1185 C C . ASN A 1 159 ? -6.516 -2.032 13.183 1.00 82.62 159 ASN A C 1
ATOM 1187 O O . ASN A 1 159 ? -7.288 -1.437 13.933 1.00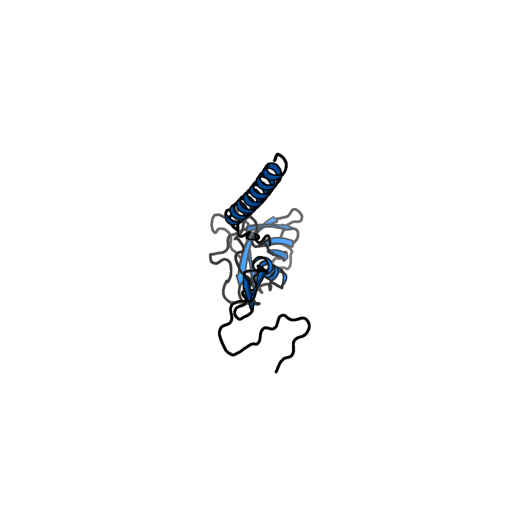 82.62 159 ASN A O 1
ATOM 1191 N N . ALA A 1 160 ? -5.452 -2.695 13.650 1.00 82.00 160 ALA A N 1
ATOM 1192 C CA . ALA A 1 160 ? -5.114 -2.741 15.073 1.00 82.00 160 ALA A CA 1
ATOM 1193 C C . ALA A 1 160 ? -4.883 -1.341 15.664 1.00 82.00 160 ALA A C 1
ATOM 1195 O O . ALA A 1 160 ? -5.118 -1.134 16.851 1.00 82.00 160 ALA A O 1
ATOM 1196 N N . GLY A 1 161 ? -4.490 -0.363 14.839 1.00 75.31 161 GLY A N 1
ATOM 1197 C CA . GLY A 1 161 ? -4.431 1.033 15.259 1.00 75.31 161 GLY A CA 1
ATOM 1198 C C . GLY A 1 161 ? -5.819 1.589 15.576 1.00 75.31 161 GLY A C 1
ATOM 1199 O O . GLY A 1 161 ? -5.999 2.264 16.578 1.00 75.31 161 GLY A O 1
ATOM 1200 N N . THR A 1 162 ? -6.824 1.268 14.765 1.00 71.62 162 THR A N 1
ATOM 1201 C CA . THR A 1 162 ? -8.199 1.765 14.951 1.00 71.62 162 THR A CA 1
ATOM 1202 C C . THR A 1 162 ? -8.950 1.081 16.094 1.00 71.62 162 THR A C 1
ATOM 1204 O O . THR A 1 162 ? -9.919 1.643 16.609 1.00 71.62 162 THR A O 1
ATOM 1207 N N . VAL A 1 163 ? -8.487 -0.096 16.536 1.00 69.69 163 VAL A N 1
ATOM 1208 C CA . VAL A 1 163 ? -9.018 -0.796 17.712 1.00 69.69 163 VAL A CA 1
ATOM 1209 C C . VAL A 1 163 ? -8.550 -0.073 18.975 1.00 69.69 163 VAL A C 1
ATOM 1211 O O . VAL A 1 163 ? -7.652 -0.496 19.697 1.00 69.69 163 VAL A O 1
ATOM 1214 N N . THR A 1 164 ? -9.190 1.055 19.252 1.00 63.75 164 THR A N 1
ATOM 1215 C CA . THR A 1 164 ? -9.187 1.646 20.585 1.00 63.75 164 THR A CA 1
ATOM 1216 C C . THR A 1 164 ? -10.145 0.814 21.430 1.00 63.75 164 THR A C 1
ATOM 1218 O O . THR A 1 164 ? -11.286 0.574 21.041 1.00 63.75 164 THR A O 1
ATOM 1221 N N . THR A 1 165 ? -9.662 0.266 22.541 1.00 60.88 165 THR A N 1
ATOM 1222 C CA . THR A 1 165 ? -10.366 -0.680 23.422 1.00 60.88 165 THR A CA 1
ATOM 1223 C C . THR A 1 165 ? -11.516 -0.031 24.197 1.00 60.88 165 THR A C 1
ATOM 1225 O O . THR A 1 165 ? -11.587 -0.132 25.420 1.00 60.88 165 THR A O 1
ATOM 1228 N N . ASN A 1 166 ? -12.420 0.665 23.518 1.00 63.72 166 ASN A N 1
ATOM 1229 C CA . ASN A 1 166 ? -13.559 1.296 24.150 1.00 63.72 166 ASN A CA 1
ATOM 1230 C C . ASN A 1 166 ? -14.762 0.375 24.001 1.00 63.72 166 ASN A C 1
ATOM 1232 O O . ASN A 1 166 ? -15.450 0.378 22.982 1.00 63.72 166 ASN A O 1
ATOM 1236 N N . ALA A 1 167 ? -15.031 -0.405 25.047 1.00 67.25 167 ALA A N 1
ATOM 1237 C CA . ALA A 1 167 ? -16.343 -1.000 25.190 1.00 67.25 167 ALA A CA 1
ATOM 1238 C C . ALA A 1 167 ? -17.334 0.154 25.408 1.00 67.25 167 ALA A C 1
ATOM 1240 O O . ALA A 1 167 ? -17.232 0.892 26.383 1.00 67.25 167 ALA A O 1
ATOM 1241 N N . ASN A 1 168 ? -18.272 0.346 24.482 1.00 75.06 168 ASN A N 1
ATOM 1242 C CA . ASN A 1 168 ? -19.398 1.256 24.683 1.00 75.06 168 ASN A CA 1
ATOM 1243 C C . ASN A 1 168 ? -20.623 0.415 25.039 1.00 75.06 168 ASN A C 1
ATOM 1245 O O . ASN A 1 168 ? -21.532 0.207 24.235 1.00 75.06 168 ASN A O 1
ATOM 1249 N N . LEU A 1 169 ? -20.561 -0.188 26.229 1.00 83.81 169 LEU A N 1
ATOM 1250 C CA . LEU A 1 169 ? -21.670 -0.970 26.758 1.00 83.81 169 LEU A CA 1
ATOM 1251 C C . LEU A 1 169 ? -22.829 -0.023 27.062 1.00 83.81 169 LEU A C 1
ATOM 1253 O O . LEU A 1 169 ? -22.649 1.003 27.722 1.00 83.81 169 LEU A O 1
ATOM 1257 N N . THR A 1 170 ? -24.016 -0.397 26.601 1.00 80.56 170 THR A N 1
ATOM 1258 C CA . THR A 1 170 ? -25.274 0.277 26.922 1.00 80.56 170 THR A CA 1
ATOM 1259 C C . THR A 1 170 ? -26.157 -0.674 27.732 1.00 80.56 170 THR A C 1
ATOM 1261 O O . THR A 1 170 ? -26.090 -1.891 27.559 1.00 80.56 170 THR A O 1
ATOM 1264 N N . GLY A 1 171 ? -26.964 -0.133 28.650 1.00 79.81 171 GLY A N 1
ATOM 1265 C CA . GLY A 1 171 ? -27.824 -0.918 29.546 1.00 79.81 171 GLY A CA 1
ATOM 1266 C C . GLY A 1 171 ? -27.475 -0.744 31.032 1.00 79.81 171 GLY A C 1
ATOM 1267 O O . GLY A 1 171 ? -26.909 0.281 31.402 1.00 79.81 171 GLY A O 1
ATOM 1268 N N . PRO A 1 172 ? -27.827 -1.708 31.909 1.00 78.25 172 PRO A N 1
ATOM 1269 C CA . PRO A 1 172 ? -27.591 -1.607 33.358 1.00 78.25 172 PRO A CA 1
ATOM 1270 C C . PRO A 1 172 ? -26.108 -1.538 33.748 1.00 78.25 172 PRO A C 1
ATOM 1272 O O . PRO A 1 172 ? -25.761 -0.933 34.760 1.00 78.25 172 PRO A O 1
ATOM 1275 N N . ILE A 1 173 ? -25.235 -2.130 32.930 1.00 85.00 173 ILE A N 1
ATOM 1276 C CA . ILE A 1 173 ? -23.793 -1.893 32.967 1.00 85.00 173 ILE A CA 1
ATOM 1277 C C . ILE A 1 173 ? -23.450 -0.999 31.785 1.00 85.00 173 ILE A C 1
ATOM 1279 O O . ILE A 1 173 ? -23.618 -1.396 30.632 1.00 85.00 173 ILE A O 1
ATOM 1283 N N . THR A 1 174 ? -22.964 0.200 32.080 1.00 85.88 174 THR A N 1
ATOM 1284 C CA . THR A 1 174 ? -22.477 1.146 31.077 1.00 85.88 174 THR A CA 1
ATOM 1285 C C . THR A 1 174 ? -20.962 1.186 31.081 1.00 85.88 174 THR A C 1
ATOM 1287 O O . THR A 1 174 ? -20.326 0.930 32.106 1.00 85.88 174 THR A O 1
ATOM 1290 N N . SER A 1 175 ? -20.361 1.535 29.950 1.00 86.88 175 SER A N 1
ATOM 1291 C CA . SER A 1 175 ? -18.921 1.755 29.894 1.00 86.88 175 SER A CA 1
ATOM 1292 C C . SER A 1 175 ? -18.562 2.915 28.978 1.00 86.88 175 SER A C 1
ATOM 1294 O O . SER A 1 175 ? -19.183 3.111 27.937 1.00 86.88 175 SER A O 1
ATOM 1296 N N . VAL A 1 176 ? -17.553 3.682 29.394 1.00 79.50 176 VAL A N 1
ATOM 1297 C CA . VAL A 1 176 ? -16.841 4.637 28.542 1.00 79.50 176 VAL A CA 1
ATOM 1298 C C . VAL A 1 176 ? -15.369 4.239 28.586 1.00 79.50 176 VAL A C 1
ATOM 1300 O O . VAL A 1 176 ? -14.692 4.440 29.596 1.00 79.50 176 VAL A O 1
ATOM 1303 N N . GLY A 1 177 ? -14.870 3.629 27.512 1.00 77.19 177 GLY A N 1
ATOM 1304 C CA . GLY A 1 177 ? -13.506 3.098 27.499 1.00 77.19 177 GLY A CA 1
ATOM 1305 C C . GLY A 1 177 ? -13.399 1.759 28.222 1.00 77.19 177 GLY A C 1
ATOM 1306 O O . GLY A 1 177 ? -14.199 0.859 27.996 1.00 77.19 177 GLY A O 1
ATOM 1307 N N . ASN A 1 178 ? -12.397 1.635 29.093 1.00 72.06 178 ASN A N 1
ATOM 1308 C CA . ASN A 1 178 ? -12.196 0.467 29.955 1.00 72.06 178 ASN A CA 1
ATOM 1309 C C . ASN A 1 178 ? -12.896 0.614 31.318 1.00 72.06 178 ASN A C 1
ATOM 1311 O O . ASN A 1 178 ? -12.875 -0.313 32.126 1.00 72.06 178 ASN A O 1
ATOM 1315 N N . ALA A 1 179 ? -13.477 1.783 31.606 1.00 81.19 179 ALA A N 1
ATOM 1316 C CA . ALA A 1 179 ? -14.189 2.028 32.850 1.00 81.19 179 ALA A CA 1
ATOM 1317 C C . ALA A 1 179 ? -15.630 1.532 32.722 1.00 81.19 179 ALA A C 1
ATOM 1319 O O . ALA A 1 179 ? -16.390 2.012 31.879 1.00 81.19 179 ALA A O 1
ATOM 1320 N N . THR A 1 180 ? -16.007 0.575 33.564 1.00 85.12 180 THR A N 1
ATOM 1321 C CA . THR A 1 180 ? -17.384 0.090 33.689 1.00 85.12 180 THR A CA 1
ATOM 1322 C C . THR A 1 180 ? -18.052 0.724 34.900 1.00 85.12 180 THR A C 1
ATOM 1324 O O . THR A 1 180 ? -17.462 0.775 35.982 1.00 85.12 180 THR A O 1
ATOM 1327 N N . SER A 1 181 ? -19.296 1.154 34.743 1.00 83.44 181 SER A N 1
ATOM 1328 C CA . SER A 1 181 ? -20.147 1.644 35.821 1.00 83.44 181 SER A CA 1
ATOM 1329 C C . SER A 1 181 ? -21.497 0.935 35.797 1.00 83.44 181 SER A C 1
ATOM 1331 O O . SER A 1 181 ? -21.949 0.436 34.768 1.00 83.44 181 SER A O 1
ATOM 1333 N N . VAL A 1 182 ? -22.149 0.891 36.955 1.00 82.56 182 VAL A N 1
ATOM 1334 C CA . VAL A 1 182 ? -23.545 0.466 37.060 1.00 82.56 182 VAL A CA 1
ATOM 1335 C C . VAL A 1 182 ? -24.409 1.707 36.860 1.00 82.56 182 VAL A C 1
ATOM 1337 O O . VAL A 1 182 ? -24.269 2.678 37.609 1.00 82.56 182 VAL A O 1
ATOM 1340 N N . ALA A 1 183 ? -25.268 1.700 35.845 1.00 73.00 183 ALA A N 1
ATOM 1341 C CA . ALA A 1 183 ? -26.214 2.782 35.603 1.00 73.00 183 ALA A CA 1
ATOM 1342 C C . ALA A 1 183 ? -27.418 2.680 36.554 1.00 73.00 183 ALA A C 1
ATOM 1344 O O . ALA A 1 183 ? -27.769 1.601 37.032 1.00 73.00 183 ALA A O 1
ATOM 1345 N N . ALA A 1 184 ? -28.082 3.809 36.818 1.00 68.94 184 ALA A N 1
ATOM 1346 C CA . ALA A 1 184 ? -29.352 3.800 37.535 1.00 68.94 184 ALA A CA 1
ATOM 1347 C C . ALA A 1 184 ? -30.401 3.060 36.691 1.00 68.94 184 ALA A C 1
ATOM 1349 O O . ALA A 1 184 ? -30.751 3.511 35.601 1.00 68.94 184 ALA A O 1
ATOM 1350 N N . GLN A 1 185 ? -30.894 1.924 37.183 1.00 66.19 185 GLN A N 1
ATOM 1351 C CA . GLN A 1 185 ? -31.936 1.161 36.509 1.00 66.19 185 GLN A CA 1
ATOM 1352 C C . GLN A 1 185 ? -33.304 1.479 37.114 1.00 66.19 185 GLN A C 1
ATOM 1354 O O . GLN A 1 185 ? -33.578 1.165 38.270 1.00 66.19 185 GLN A O 1
ATOM 1359 N N . THR A 1 186 ? -34.186 2.059 36.308 1.00 61.19 186 THR A N 1
ATOM 1360 C CA . THR A 1 186 ? -35.616 2.183 36.600 1.00 61.19 186 THR A CA 1
ATOM 1361 C C . THR A 1 186 ? -36.393 1.318 35.606 1.00 61.19 186 THR A C 1
ATOM 1363 O O . THR A 1 186 ? -36.500 1.658 34.432 1.00 61.19 186 THR A O 1
ATOM 1366 N N . GLY A 1 187 ? -36.905 0.165 36.052 1.00 62.00 187 GLY A N 1
ATOM 1367 C CA . GLY A 1 187 ? -37.729 -0.734 35.229 1.00 62.00 187 GLY A CA 1
ATOM 1368 C C . GLY A 1 187 ? -37.703 -2.202 35.676 1.00 62.00 187 GLY A C 1
ATOM 1369 O O . GLY A 1 187 ? -36.853 -2.610 36.462 1.00 62.00 187 GLY A O 1
ATOM 1370 N N . THR A 1 188 ? -38.638 -3.006 35.165 1.00 64.81 188 THR A N 1
ATOM 1371 C CA . THR A 1 188 ? -38.648 -4.474 35.293 1.00 64.81 188 THR A CA 1
ATOM 1372 C C . THR A 1 188 ? -37.759 -5.089 34.213 1.00 64.81 188 THR A C 1
ATOM 1374 O O . THR A 1 188 ? -38.003 -4.844 33.033 1.00 64.81 188 THR A O 1
ATOM 1377 N N . GLY A 1 189 ? -36.752 -5.893 34.578 1.00 61.69 189 GLY A N 1
ATOM 1378 C CA . GLY A 1 189 ? -36.001 -6.647 33.564 1.00 61.69 189 GLY A CA 1
ATOM 1379 C C . GLY A 1 189 ? -34.675 -7.284 33.975 1.00 61.69 189 GLY A C 1
ATOM 1380 O O . GLY A 1 189 ? -34.318 -8.297 33.390 1.00 61.69 189 GLY A O 1
ATOM 1381 N N . THR A 1 190 ? -33.954 -6.778 34.978 1.00 60.91 190 THR A N 1
ATOM 1382 C CA . THR A 1 190 ? -32.739 -7.452 35.480 1.00 60.91 190 THR A CA 1
ATOM 1383 C C . THR A 1 190 ? -32.529 -7.131 36.957 1.00 60.91 190 THR A C 1
ATOM 1385 O O . THR A 1 190 ? -32.336 -5.973 37.305 1.00 60.91 190 THR A O 1
ATOM 1388 N N . THR A 1 191 ? -32.534 -8.124 37.845 1.00 65.44 191 THR A N 1
ATOM 1389 C CA . THR A 1 191 ? -32.123 -7.900 39.239 1.00 65.44 191 THR A CA 1
ATOM 1390 C C . THR A 1 191 ? -30.599 -7.831 39.284 1.00 65.44 191 THR A C 1
ATOM 1392 O O . THR A 1 191 ? -29.925 -8.849 39.133 1.00 65.44 191 THR A O 1
ATOM 1395 N N . PHE A 1 192 ? -30.042 -6.634 39.472 1.00 67.19 192 PHE A N 1
ATOM 1396 C CA . PHE A 1 192 ? -28.601 -6.456 39.636 1.00 67.19 192 PHE A CA 1
ATOM 1397 C C . PHE A 1 192 ? -28.211 -6.640 41.110 1.00 67.19 192 PHE A C 1
ATOM 1399 O O . PHE A 1 192 ? -28.500 -5.780 41.942 1.00 67.19 192 PHE A O 1
ATOM 1406 N N . VAL A 1 193 ? -27.581 -7.769 41.454 1.00 70.12 193 VAL A N 1
ATOM 1407 C CA . VAL A 1 193 ? -27.217 -8.094 42.844 1.00 70.12 193 VAL A CA 1
ATOM 1408 C C . VAL A 1 193 ? -25.706 -8.081 43.041 1.00 70.12 193 VAL A C 1
ATOM 1410 O O . VAL A 1 193 ? -24.994 -8.929 42.513 1.00 70.12 193 VAL A O 1
ATOM 1413 N N . MET A 1 194 ? -25.224 -7.146 43.861 1.00 70.50 194 MET A N 1
ATOM 1414 C CA . MET A 1 194 ? -23.853 -7.125 44.381 1.00 70.50 194 MET A CA 1
ATOM 1415 C C . MET A 1 194 ? -23.869 -7.572 45.851 1.00 70.50 194 MET A C 1
ATOM 1417 O O . MET A 1 194 ? -24.052 -6.751 46.746 1.00 70.50 194 MET A O 1
ATOM 1421 N N . ASN A 1 195 ? -23.746 -8.877 46.117 1.00 68.25 195 ASN A N 1
ATOM 1422 C CA . ASN A 1 195 ? -23.775 -9.434 47.477 1.00 68.25 195 ASN A CA 1
ATOM 1423 C C . ASN A 1 195 ? -22.908 -10.705 47.570 1.00 68.25 195 ASN A C 1
ATOM 1425 O O . ASN A 1 195 ? -22.874 -11.493 46.628 1.00 68.25 195 ASN A O 1
ATOM 1429 N N . THR A 1 196 ? -22.243 -10.932 48.707 1.00 71.19 196 THR A N 1
ATOM 1430 C CA . THR A 1 196 ? -21.501 -12.171 48.998 1.00 71.19 196 THR A CA 1
ATOM 1431 C C . THR A 1 196 ? -22.412 -13.343 49.379 1.00 71.19 196 THR A C 1
ATOM 1433 O O . THR A 1 196 ? -21.966 -14.489 49.365 1.00 71.19 196 THR A O 1
ATOM 1436 N N . SER A 1 197 ? -23.682 -13.099 49.726 1.00 74.31 197 SER A N 1
ATOM 1437 C CA . SER A 1 197 ? -24.679 -14.149 50.006 1.00 74.31 197 SER A CA 1
ATOM 1438 C C . SER A 1 197 ? -26.108 -13.696 49.671 1.00 74.31 197 SER A C 1
ATOM 1440 O O . SER A 1 197 ? -26.896 -13.390 50.570 1.00 74.31 197 SER A O 1
ATOM 1442 N N . PRO A 1 198 ? -26.464 -13.595 48.380 1.00 75.06 198 PRO A N 1
ATOM 1443 C CA . PRO A 1 198 ? -27.816 -13.237 47.982 1.00 75.06 198 PRO A CA 1
ATOM 1444 C C . PRO A 1 198 ? -28.784 -14.412 48.139 1.00 75.06 198 PRO A C 1
ATOM 1446 O O . PRO A 1 198 ? -28.452 -15.553 47.829 1.00 75.06 198 PRO A O 1
ATOM 1449 N N . THR A 1 199 ? -30.009 -14.117 48.563 1.00 73.44 199 THR A N 1
ATOM 1450 C CA . THR A 1 199 ? -31.161 -15.011 48.397 1.00 73.44 199 THR A CA 1
ATOM 1451 C C . THR A 1 199 ? -32.099 -14.351 47.395 1.00 73.44 199 THR A C 1
ATOM 1453 O O . THR A 1 199 ? -32.516 -13.210 47.582 1.00 73.44 199 THR A O 1
ATOM 1456 N N . LEU A 1 200 ? -32.327 -15.034 46.274 1.00 72.62 200 LEU A N 1
ATOM 1457 C CA . LEU A 1 200 ? -33.211 -14.598 45.195 1.00 72.62 200 LEU A CA 1
ATOM 1458 C C . LEU A 1 200 ? -34.533 -15.356 45.342 1.00 72.62 200 LEU A C 1
ATOM 1460 O O . LEU A 1 200 ? -34.507 -16.555 45.622 1.00 72.62 200 LEU A O 1
ATOM 1464 N N . VAL A 1 201 ? -35.651 -14.644 45.198 1.00 68.56 201 VAL A N 1
ATOM 1465 C CA . VAL A 1 201 ? -37.009 -15.216 45.196 1.00 68.56 201 VAL A CA 1
ATOM 1466 C C . VAL A 1 201 ? -37.444 -15.606 43.795 1.00 68.56 201 VAL A C 1
ATOM 1468 O O . VAL A 1 201 ? -37.058 -14.884 42.846 1.00 68.56 201 VAL A O 1
#

Secondary structure (DSSP, 8-state):
-HHHHHHHHHHHHHHHHHHHHHHHHHHS-----PPP------EEEEEE-B-TTSPBPS-TT-EEEEEEEEEESSSSS--EEE-SSSPPEEEEEEBTTEEEEEETSTTS--------SS--EEEEEEEE--SS-TTSSS----EEEEEEEEP-HHHHTTHHHH--------SSEEEETTEEEE----SSS------SS----